Protein AF-A0A8T3XZP0-F1 (afdb_monomer)

Secondary structure (DSSP, 8-state):
-HHHHHHHHSS-------S--HHHHHHHHHHHHHHHHTT--HHHHHHHHHHHHHHHHHHHHHH-----STTHHHHHHHHHHHHHHHHHHHHH--EEEEEETTSTTTTEEEEEEHHHHHHHHHHHHHHHHHHHHHHHHHHTTT-PPTTHHHHHHHHHHHHHHHHHHHHHHHTT------EEEEE-HHHHHHHHHHS--EEEE--SS-----TT--EE-S-GGGGGGGGGGS-SSTTS-EEEE-SSSHHHHHHHHHHHHHT-SEEEEETTHHHHHHHTTPPP-

Structure (mmCIF, N/CA/C/O backbone):
data_AF-A0A8T3XZP0-F1
#
_entry.id   AF-A0A8T3XZP0-F1
#
loop_
_atom_site.group_PDB
_atom_site.id
_atom_site.type_symbol
_atom_site.label_atom_id
_atom_site.label_alt_id
_atom_site.label_comp_id
_atom_site.label_asym_id
_atom_site.label_entity_id
_atom_site.label_seq_id
_atom_site.pdbx_PDB_ins_code
_atom_site.Cartn_x
_atom_site.Cartn_y
_atom_site.Cartn_z
_atom_site.occupancy
_atom_site.B_iso_or_equiv
_atom_site.auth_seq_id
_atom_site.auth_comp_id
_atom_site.auth_asym_id
_atom_site.auth_atom_id
_atom_site.pdbx_PDB_model_num
ATOM 1 N N . MET A 1 1 ? -11.271 -36.571 23.922 1.00 50.78 1 MET A N 1
ATOM 2 C CA . MET A 1 1 ? -11.885 -35.403 23.243 1.00 50.78 1 MET A CA 1
ATOM 3 C C . MET A 1 1 ? -12.843 -34.581 24.120 1.00 50.78 1 MET A C 1
ATOM 5 O O . MET A 1 1 ? -12.740 -33.366 24.080 1.00 50.78 1 MET A O 1
ATOM 9 N N . LYS A 1 2 ? -13.694 -35.163 24.987 1.00 46.06 2 LYS A N 1
ATOM 10 C CA . LYS A 1 2 ? -14.585 -34.374 25.881 1.00 46.06 2 LYS A CA 1
ATOM 11 C C . LYS A 1 2 ? -13.880 -33.560 26.989 1.00 46.06 2 LYS A C 1
ATOM 13 O O . LYS A 1 2 ? -14.398 -32.527 27.393 1.00 46.06 2 LYS A O 1
ATOM 18 N N . LYS A 1 3 ? -12.690 -33.968 27.452 1.00 46.78 3 LYS A N 1
ATOM 19 C CA . LYS A 1 3 ? -11.950 -33.258 28.521 1.00 46.78 3 LYS A CA 1
ATOM 20 C C . LYS A 1 3 ? -11.197 -31.998 28.057 1.00 46.78 3 LYS A C 1
ATOM 22 O O . LYS A 1 3 ? -10.912 -31.144 28.884 1.00 46.78 3 LYS A O 1
ATOM 27 N N . LEU A 1 4 ? -10.929 -31.847 26.754 1.00 47.00 4 LEU A N 1
ATOM 28 C CA . LEU A 1 4 ? -10.243 -30.664 26.208 1.00 47.00 4 LEU A CA 1
ATOM 29 C C . LEU A 1 4 ? -11.201 -29.466 26.056 1.00 47.00 4 LEU A C 1
ATOM 31 O O . LEU A 1 4 ? -10.816 -28.324 26.274 1.00 47.00 4 LEU A O 1
ATOM 35 N N . ILE A 1 5 ? -12.478 -29.743 25.764 1.00 51.66 5 ILE A N 1
ATOM 36 C CA . ILE A 1 5 ? -13.536 -28.726 25.646 1.00 51.66 5 ILE A CA 1
ATOM 37 C C . ILE A 1 5 ? -13.906 -28.160 27.029 1.00 51.66 5 ILE A C 1
ATOM 39 O O . ILE A 1 5 ? -14.142 -26.963 27.157 1.00 51.66 5 ILE A O 1
ATOM 43 N N . ALA A 1 6 ? -13.861 -28.987 28.079 1.00 44.12 6 ALA A N 1
ATOM 44 C CA . ALA A 1 6 ? -14.142 -28.555 29.450 1.00 44.12 6 ALA A CA 1
ATOM 45 C C . ALA A 1 6 ? -13.072 -27.602 30.026 1.00 44.12 6 ALA A C 1
ATOM 47 O O . ALA A 1 6 ? -13.390 -26.749 30.854 1.00 44.12 6 ALA A O 1
ATOM 48 N N . PHE A 1 7 ? -11.816 -27.707 29.571 1.00 41.44 7 PHE A N 1
ATOM 49 C CA . PHE A 1 7 ? -10.736 -26.822 30.019 1.00 41.44 7 PHE A CA 1
ATOM 50 C C . PHE A 1 7 ? -10.843 -25.418 29.399 1.00 41.44 7 PHE A C 1
ATOM 52 O O . PHE A 1 7 ? -10.572 -24.427 30.070 1.00 41.44 7 PHE A O 1
ATOM 59 N N . LEU A 1 8 ? -11.338 -25.310 28.160 1.00 42.12 8 LEU A N 1
ATOM 60 C CA . LEU A 1 8 ? -11.580 -24.019 27.500 1.00 42.12 8 LEU A CA 1
ATOM 61 C C . LEU A 1 8 ? -12.759 -23.242 28.108 1.00 42.12 8 LEU A C 1
ATOM 63 O O . LEU A 1 8 ? -12.744 -22.014 28.115 1.00 42.12 8 LEU A O 1
ATOM 67 N N . THR A 1 9 ? -13.752 -23.931 28.673 1.00 43.97 9 THR A N 1
ATOM 68 C CA . THR A 1 9 ? -14.899 -23.290 29.339 1.00 43.97 9 THR A CA 1
ATOM 69 C C . THR A 1 9 ? -14.617 -22.834 30.774 1.00 43.97 9 THR A C 1
ATOM 71 O O . THR A 1 9 ? -15.380 -22.038 31.310 1.00 43.97 9 THR A O 1
ATOM 74 N N . ALA A 1 10 ? -13.532 -23.300 31.404 1.00 41.31 10 ALA A N 1
ATOM 75 C CA . ALA A 1 10 ? -13.216 -22.990 32.803 1.00 41.31 10 ALA A CA 1
ATOM 76 C C . ALA A 1 10 ? -12.428 -21.679 33.001 1.00 41.31 10 ALA A C 1
ATOM 78 O O . ALA A 1 10 ? -12.345 -21.183 34.121 1.00 41.31 10 ALA A O 1
ATOM 79 N N . VAL A 1 11 ? -11.856 -21.099 31.938 1.00 48.19 11 VAL A N 1
ATOM 80 C CA . VAL A 1 11 ? -10.952 -19.933 32.051 1.00 48.19 11 VAL A CA 1
ATOM 81 C C . VAL A 1 11 ? -11.689 -18.585 32.006 1.00 48.19 11 VAL A C 1
ATOM 83 O O . VAL A 1 11 ? -11.129 -17.566 32.400 1.00 48.19 11 VAL A O 1
ATOM 86 N N . PHE A 1 12 ? -12.963 -18.550 31.610 1.00 44.53 12 PHE A N 1
ATOM 87 C CA . PHE A 1 12 ? -13.732 -17.304 31.561 1.00 44.53 12 PHE A CA 1
ATOM 88 C C . PHE A 1 12 ? -15.057 -17.440 32.313 1.00 44.53 12 PHE A C 1
ATOM 90 O O . PHE A 1 12 ? -16.034 -17.916 31.735 1.00 44.53 12 PHE A O 1
ATOM 97 N N . PRO A 1 13 ? -15.146 -16.990 33.579 1.00 44.06 13 PRO A N 1
ATOM 98 C CA . PRO A 1 13 ? -16.441 -16.766 34.197 1.00 44.06 13 PRO A CA 1
ATOM 99 C C . PRO A 1 13 ? -17.112 -15.622 33.430 1.00 44.06 13 PRO A C 1
ATOM 101 O O . PRO A 1 13 ? -16.738 -14.455 33.555 1.00 44.06 13 PRO A O 1
ATOM 104 N N . VAL A 1 14 ? -18.068 -15.968 32.567 1.00 48.75 14 VAL A N 1
ATOM 105 C CA . VAL A 1 14 ? -18.785 -15.014 31.716 1.00 48.75 14 VAL A CA 1
ATOM 106 C C . VAL A 1 14 ? -19.861 -14.313 32.547 1.00 48.75 14 VAL A C 1
ATOM 108 O O . VAL A 1 14 ? -21.056 -14.553 32.409 1.00 48.75 14 VAL A O 1
ATOM 111 N N . GLY A 1 15 ? -19.419 -13.448 33.458 1.00 39.41 15 GLY A N 1
ATOM 112 C CA . GLY A 1 15 ? -20.265 -12.402 34.014 1.00 39.41 15 GLY A CA 1
ATOM 113 C C . GLY A 1 15 ? -20.534 -11.357 32.934 1.00 39.41 15 GLY A C 1
ATOM 114 O O . GLY A 1 15 ? -19.642 -11.014 32.159 1.00 39.41 15 GLY A O 1
ATOM 115 N N . PHE A 1 16 ? -21.765 -10.859 32.857 1.00 50.25 16 PHE A N 1
ATOM 116 C CA . PHE A 1 16 ? -22.144 -9.749 31.984 1.00 50.25 16 PHE A CA 1
ATOM 117 C C . PHE A 1 16 ? -21.172 -8.568 32.159 1.00 50.25 16 PHE A C 1
ATOM 119 O O . PHE A 1 16 ? -21.179 -7.903 33.193 1.00 50.25 16 PHE A O 1
ATOM 126 N N . VAL A 1 17 ? -20.343 -8.283 31.148 1.00 35.78 17 VAL A N 1
ATOM 127 C CA . VAL A 1 17 ? -19.435 -7.125 31.150 1.00 35.78 17 VAL A CA 1
ATOM 128 C C . VAL A 1 17 ? -19.737 -6.219 29.961 1.00 35.78 17 VAL A C 1
ATOM 130 O O . VAL A 1 17 ? -19.677 -6.613 28.798 1.00 35.78 17 VAL A O 1
ATOM 133 N N . SER A 1 18 ? -20.053 -4.968 30.287 1.00 42.09 18 SER A N 1
ATOM 134 C CA . SER A 1 18 ? -20.337 -3.855 29.384 1.00 42.09 18 SER A CA 1
ATOM 135 C C . SER A 1 18 ? -19.396 -3.731 28.177 1.00 42.09 18 SER A C 1
ATOM 137 O O . SER A 1 18 ? -18.260 -3.272 28.303 1.00 42.09 18 SER A O 1
ATOM 139 N N . ALA A 1 19 ? -19.947 -4.002 26.989 1.00 39.81 19 ALA A N 1
ATOM 140 C CA . ALA A 1 19 ? -19.705 -3.351 25.692 1.00 39.81 19 ALA A CA 1
ATOM 141 C C . ALA A 1 19 ? -18.313 -2.717 25.469 1.00 39.81 19 ALA A C 1
ATOM 143 O O . ALA A 1 19 ? -18.189 -1.499 25.342 1.00 39.81 19 ALA A O 1
ATOM 144 N N . HIS A 1 20 ? -17.260 -3.529 25.501 1.00 53.00 20 HIS A N 1
ATOM 145 C CA . HIS A 1 20 ? -16.109 -3.531 24.584 1.00 53.00 20 HIS A CA 1
ATOM 146 C C . HIS A 1 20 ? -15.160 -4.604 25.113 1.0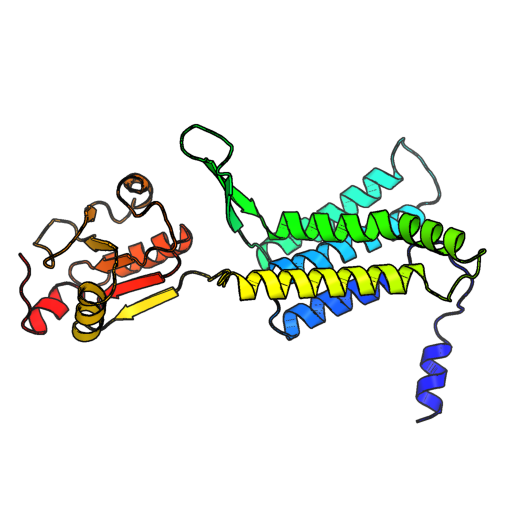0 53.00 20 HIS A C 1
ATOM 148 O O . HIS A 1 20 ? -14.512 -4.424 26.143 1.00 53.00 20 HIS A O 1
ATOM 154 N N . CYS A 1 21 ? -15.241 -5.778 24.492 1.00 67.19 21 CYS A N 1
ATOM 155 C CA . CYS A 1 21 ? -14.749 -7.026 25.052 1.00 67.19 21 CYS A CA 1
ATOM 156 C C . CYS A 1 21 ? -13.292 -7.280 24.645 1.00 67.19 21 CYS A C 1
ATOM 158 O O . CYS A 1 21 ? -12.963 -7.081 23.474 1.00 67.19 21 CYS A O 1
ATOM 160 N N . PRO A 1 22 ? -12.473 -7.873 25.536 1.00 75.06 22 PRO A N 1
ATOM 161 C CA . PRO A 1 22 ? -11.220 -8.537 25.161 1.00 75.06 22 PRO A CA 1
ATOM 162 C C . PRO A 1 22 ? -11.390 -9.462 23.945 1.00 75.06 22 PRO A C 1
ATOM 164 O O . PRO A 1 22 ? -10.493 -9.591 23.123 1.00 75.06 22 PRO A O 1
ATOM 167 N N . LEU A 1 23 ? -12.585 -10.039 23.784 1.00 80.56 23 LEU A N 1
ATOM 168 C CA . LEU A 1 23 ? -12.962 -10.880 22.653 1.00 80.56 23 LEU A CA 1
ATOM 169 C C . LEU A 1 23 ? -12.913 -10.159 21.293 1.00 80.56 23 LEU A C 1
ATOM 171 O O . LEU A 1 23 ? -12.505 -10.769 20.314 1.00 80.56 23 LEU A O 1
ATOM 175 N N . CYS A 1 24 ? -13.285 -8.874 21.213 1.00 81.50 24 CYS A N 1
ATOM 176 C CA . CYS A 1 24 ? -13.182 -8.102 19.967 1.00 81.50 24 CYS A CA 1
ATOM 177 C C . CYS A 1 24 ? -11.720 -7.813 19.620 1.00 81.50 24 CYS A C 1
ATOM 179 O O . CYS A 1 24 ? -11.343 -7.889 18.458 1.00 81.50 24 CYS A O 1
ATOM 181 N N . THR A 1 25 ? -10.896 -7.536 20.632 1.00 84.94 25 THR A N 1
ATOM 182 C CA . THR A 1 25 ? -9.449 -7.367 20.472 1.00 84.94 25 THR A CA 1
ATOM 183 C C . THR A 1 25 ? -8.801 -8.659 19.976 1.00 84.94 25 THR A C 1
ATOM 185 O O . THR A 1 25 ? -8.075 -8.640 18.988 1.00 84.94 25 THR A O 1
ATOM 188 N N . ILE A 1 26 ? -9.110 -9.795 20.608 1.00 88.06 26 ILE A N 1
ATOM 189 C CA . ILE A 1 26 ? -8.615 -11.111 20.186 1.00 88.06 26 ILE A CA 1
ATOM 190 C C . ILE A 1 26 ? -9.103 -11.432 18.768 1.00 88.06 26 ILE A C 1
ATOM 192 O O . ILE A 1 26 ? -8.308 -11.832 17.926 1.00 88.06 26 ILE A O 1
ATOM 196 N N . GLY A 1 27 ? -10.389 -11.206 18.483 1.00 86.56 27 GLY A N 1
ATOM 197 C CA . GLY A 1 27 ? -10.987 -11.470 17.176 1.00 86.56 27 GLY A CA 1
ATOM 198 C C . GLY A 1 27 ? -10.391 -10.615 16.056 1.00 86.56 27 GLY A C 1
ATOM 199 O O . GLY A 1 27 ? -10.022 -11.154 15.020 1.00 86.56 27 GLY A O 1
ATOM 200 N N . ALA A 1 28 ? -10.242 -9.304 16.266 1.00 86.94 28 ALA A N 1
ATOM 201 C CA . ALA A 1 28 ? -9.640 -8.403 15.283 1.00 86.94 28 ALA A CA 1
ATOM 202 C C . ALA A 1 28 ? -8.151 -8.711 15.058 1.00 86.94 28 ALA A C 1
ATOM 204 O O . ALA A 1 28 ? -7.699 -8.714 13.917 1.00 86.94 28 ALA A O 1
ATOM 205 N N . GLY A 1 29 ? -7.406 -9.032 16.123 1.00 87.50 29 GLY A N 1
ATOM 206 C CA . GLY A 1 29 ? -6.007 -9.452 16.014 1.00 87.50 29 GLY A CA 1
ATOM 207 C C . GLY A 1 29 ? -5.848 -10.771 15.251 1.00 87.50 29 GLY A C 1
ATOM 208 O O . GLY A 1 29 ? -5.020 -10.864 14.347 1.00 87.50 29 GLY A O 1
ATOM 209 N N . ALA A 1 30 ? -6.686 -11.769 15.551 1.00 89.69 30 ALA A N 1
ATOM 210 C CA . ALA A 1 30 ? -6.706 -13.041 14.829 1.00 89.69 30 ALA A CA 1
ATOM 211 C C . ALA A 1 30 ? -7.088 -12.856 13.353 1.00 89.69 30 ALA A C 1
ATOM 213 O O . ALA A 1 30 ? -6.455 -13.444 12.481 1.00 89.69 30 ALA A O 1
ATOM 214 N N . ALA A 1 31 ? -8.075 -12.002 13.064 1.00 87.00 31 ALA A N 1
ATOM 215 C CA . ALA A 1 31 ? -8.477 -11.677 11.699 1.00 87.00 31 ALA A CA 1
ATOM 216 C C . ALA A 1 31 ? -7.361 -10.964 10.920 1.00 87.00 31 ALA A C 1
ATOM 218 O O . ALA A 1 31 ? -7.114 -11.317 9.771 1.00 87.00 31 ALA A O 1
ATOM 219 N N . ALA A 1 32 ? -6.642 -10.023 11.544 1.00 86.06 32 ALA A N 1
ATOM 220 C CA . ALA A 1 32 ? -5.484 -9.377 10.928 1.00 86.06 32 ALA A CA 1
ATOM 221 C C . ALA A 1 32 ? -4.383 -10.396 10.586 1.00 86.06 32 ALA A C 1
ATOM 223 O O . ALA A 1 32 ? -3.876 -10.401 9.467 1.00 86.06 32 ALA A O 1
ATOM 224 N N . GLY A 1 33 ? -4.053 -11.296 11.520 1.00 84.75 33 GLY A N 1
ATOM 225 C CA . GLY A 1 33 ? -3.073 -12.361 11.285 1.00 84.75 33 GLY A CA 1
ATOM 226 C C . GLY A 1 33 ? -3.500 -13.328 10.177 1.00 84.75 33 GLY A C 1
ATOM 227 O O . GLY A 1 33 ? -2.701 -13.652 9.300 1.00 84.75 33 GLY A O 1
ATOM 228 N N . ALA A 1 34 ? -4.772 -13.735 10.167 1.00 81.88 34 ALA A N 1
ATOM 229 C CA . ALA A 1 34 ? -5.332 -14.583 9.117 1.00 81.88 34 ALA A CA 1
ATOM 230 C C . ALA A 1 34 ? -5.313 -13.891 7.746 1.00 81.88 34 ALA A C 1
ATOM 232 O O . ALA A 1 34 ? -4.970 -14.525 6.756 1.00 81.88 34 ALA A O 1
ATOM 233 N N . ALA A 1 35 ? -5.625 -12.593 7.685 1.00 81.38 35 ALA A N 1
ATOM 234 C CA . ALA A 1 35 ? -5.576 -11.814 6.451 1.00 81.38 35 ALA A CA 1
ATOM 235 C C . ALA A 1 35 ? -4.155 -11.765 5.865 1.00 81.38 35 ALA A C 1
ATOM 237 O O . ALA A 1 35 ? -3.983 -11.962 4.666 1.00 81.38 35 ALA A O 1
ATOM 238 N N . VAL A 1 36 ? -3.132 -11.582 6.707 1.00 80.69 36 VAL A N 1
ATOM 239 C CA . VAL A 1 36 ? -1.728 -11.639 6.265 1.00 80.69 36 VAL A CA 1
ATOM 240 C C . VAL A 1 36 ? -1.371 -13.035 5.753 1.00 80.69 36 VAL A C 1
ATOM 242 O O . VAL A 1 36 ? -0.784 -13.159 4.682 1.00 80.69 36 VAL A O 1
ATOM 245 N N . TRP A 1 37 ? -1.755 -14.088 6.481 1.00 78.75 37 TRP A N 1
ATOM 246 C CA . TRP A 1 37 ? -1.466 -15.473 6.091 1.00 78.75 37 TRP A CA 1
ATOM 247 C C . TRP A 1 37 ? -2.149 -15.884 4.778 1.00 78.75 37 TRP A C 1
ATOM 249 O O . TRP A 1 37 ? -1.576 -16.628 3.989 1.00 78.75 37 TRP A O 1
ATOM 259 N N . LEU A 1 38 ? -3.347 -15.359 4.518 1.00 82.12 38 LEU A N 1
ATOM 260 C CA . LEU A 1 38 ? -4.110 -15.587 3.289 1.00 82.12 38 LEU A CA 1
ATOM 261 C C . LEU A 1 38 ? -3.679 -14.689 2.114 1.00 82.12 38 LEU A C 1
ATOM 263 O O . LEU A 1 38 ? -4.302 -14.749 1.057 1.00 82.12 38 LEU A O 1
ATOM 267 N N . GLY A 1 39 ? -2.654 -13.845 2.279 1.00 79.00 39 GLY A N 1
ATOM 268 C CA . GLY A 1 39 ? -2.177 -12.950 1.218 1.00 79.00 39 GLY A CA 1
ATOM 269 C C . GLY A 1 39 ? -3.154 -11.822 0.865 1.00 79.00 39 GLY A C 1
ATOM 270 O O . GLY A 1 39 ? -3.143 -11.315 -0.254 1.00 79.00 39 GLY A O 1
ATOM 271 N N . VAL A 1 40 ? -4.020 -11.427 1.799 1.00 84.75 40 VAL A N 1
ATOM 272 C CA . VAL A 1 40 ? -4.993 -10.346 1.598 1.00 84.75 40 VAL A CA 1
ATOM 273 C C . VAL A 1 40 ? -4.261 -8.999 1.497 1.00 84.75 40 VAL A C 1
ATOM 275 O O . VAL A 1 40 ? -3.241 -8.775 2.153 1.00 84.75 40 VAL A O 1
ATOM 278 N N . GLY A 1 41 ? -4.778 -8.075 0.680 1.00 82.62 41 GLY A N 1
ATOM 279 C CA . GLY A 1 41 ? -4.128 -6.795 0.404 1.00 82.62 41 GLY A CA 1
ATOM 280 C C . GLY A 1 41 ? -3.838 -5.963 1.663 1.00 82.62 41 GLY A C 1
ATOM 281 O O . GLY A 1 41 ? -4.624 -5.929 2.614 1.00 82.62 41 GLY A O 1
ATOM 282 N N . LYS A 1 42 ? -2.724 -5.214 1.647 1.00 87.75 42 LYS A N 1
ATOM 283 C CA . LYS A 1 42 ? -2.255 -4.383 2.781 1.00 87.75 42 LYS A CA 1
ATOM 284 C C . LYS A 1 42 ? -3.314 -3.397 3.295 1.00 87.75 42 LYS A C 1
ATOM 286 O O . LYS A 1 42 ? -3.380 -3.139 4.494 1.00 87.75 42 LYS A O 1
ATOM 291 N N . VAL A 1 43 ? -4.169 -2.883 2.407 1.00 89.81 43 VAL A N 1
ATOM 292 C CA . VAL A 1 43 ? -5.284 -1.981 2.752 1.00 89.81 43 VAL A CA 1
ATOM 293 C C . VAL A 1 43 ? -6.311 -2.681 3.643 1.00 89.81 43 VAL A C 1
ATOM 295 O O . VAL A 1 43 ? -6.778 -2.099 4.621 1.00 89.81 43 VAL A O 1
ATOM 298 N N . VAL A 1 44 ? -6.636 -3.941 3.357 1.00 91.31 44 VAL A N 1
ATOM 299 C CA . VAL A 1 44 ? -7.582 -4.729 4.156 1.00 91.31 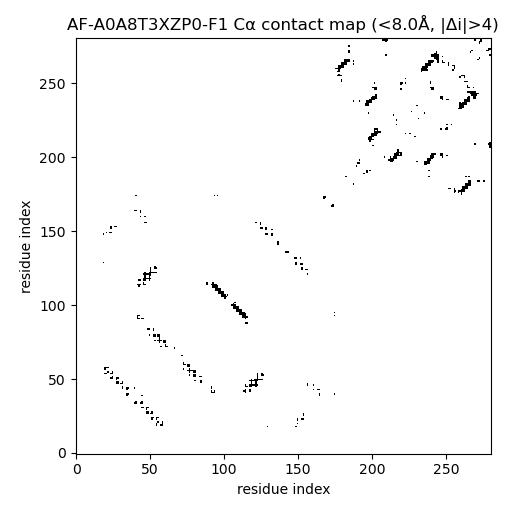44 VAL A CA 1
ATOM 300 C C . VAL A 1 44 ? -6.949 -5.140 5.483 1.00 91.31 44 VAL A C 1
ATOM 302 O O . VAL A 1 44 ? -7.593 -5.056 6.522 1.00 91.31 44 VAL A O 1
ATOM 305 N N . VAL A 1 45 ? -5.664 -5.503 5.491 1.00 91.06 45 VAL A N 1
ATOM 306 C CA . VAL A 1 45 ? -4.927 -5.759 6.741 1.00 91.06 45 VAL A CA 1
ATOM 307 C C . VAL A 1 45 ? -4.966 -4.523 7.651 1.00 91.06 45 VAL A C 1
ATOM 309 O O . VAL A 1 45 ? -5.247 -4.637 8.846 1.00 91.06 45 VAL A O 1
ATOM 312 N N . ALA A 1 46 ? -4.779 -3.328 7.084 1.00 92.75 46 ALA A N 1
ATOM 313 C CA . ALA A 1 46 ? -4.847 -2.071 7.822 1.00 92.75 46 ALA A CA 1
ATOM 314 C C . ALA A 1 46 ? -6.240 -1.802 8.436 1.00 92.75 46 ALA A C 1
ATOM 316 O O . ALA A 1 46 ? -6.316 -1.305 9.560 1.00 92.75 46 ALA A O 1
ATOM 317 N N . LEU A 1 47 ? -7.334 -2.217 7.776 1.00 95.44 47 LEU A N 1
ATOM 318 C CA . LEU A 1 47 ? -8.699 -2.165 8.333 1.00 95.44 47 LEU A CA 1
ATOM 319 C C . LEU A 1 47 ? -8.770 -2.894 9.684 1.00 95.44 47 LEU A C 1
ATOM 321 O O . LEU A 1 47 ? -9.255 -2.347 10.679 1.00 95.44 47 LEU A O 1
ATOM 325 N N . PHE A 1 48 ? -8.253 -4.126 9.734 1.00 94.75 48 PHE A N 1
ATOM 326 C CA . PHE A 1 48 ? -8.273 -4.950 10.943 1.00 94.75 48 PHE A CA 1
ATOM 327 C C . PHE A 1 48 ? -7.330 -4.421 12.028 1.00 94.75 48 PHE A C 1
ATOM 329 O O . PHE A 1 48 ? -7.689 -4.456 13.206 1.00 94.75 48 PHE A O 1
ATOM 336 N N . ILE A 1 49 ? -6.170 -3.871 11.656 1.00 94.62 49 ILE A N 1
ATOM 337 C CA . ILE A 1 49 ? -5.239 -3.238 12.605 1.00 94.62 49 ILE A CA 1
ATOM 338 C C . ILE A 1 49 ? -5.878 -2.004 13.252 1.00 94.62 49 ILE A C 1
ATOM 340 O O . ILE A 1 49 ? -5.807 -1.840 14.470 1.00 94.62 49 ILE A O 1
ATOM 344 N N . GLY A 1 50 ? -6.559 -1.162 12.473 1.00 95.19 50 GLY A N 1
ATOM 345 C CA . GLY A 1 50 ? -7.288 -0.013 13.006 1.00 95.19 50 GLY A CA 1
ATOM 346 C C . GLY A 1 50 ? -8.430 -0.414 13.943 1.00 95.19 50 GLY A C 1
ATOM 347 O O . GLY A 1 50 ? -8.579 0.146 15.033 1.00 95.19 50 GLY A O 1
ATOM 348 N N . ALA A 1 51 ? -9.194 -1.443 13.569 1.00 94.94 51 ALA A N 1
ATOM 349 C CA . ALA A 1 51 ? -10.230 -2.015 14.425 1.00 94.94 51 ALA A CA 1
ATOM 350 C C . ALA A 1 51 ? -9.659 -2.566 15.748 1.00 94.94 51 ALA A C 1
ATOM 352 O O . ALA A 1 51 ? -10.200 -2.307 16.827 1.00 94.94 51 ALA A O 1
ATOM 353 N N . PHE A 1 52 ? -8.538 -3.287 15.679 1.00 94.69 52 PHE A N 1
ATOM 354 C CA . PHE A 1 52 ? -7.817 -3.809 16.837 1.00 94.69 52 PHE A CA 1
ATOM 355 C C . PHE A 1 52 ? -7.342 -2.686 17.767 1.00 94.69 52 PHE A C 1
ATOM 357 O O . PHE A 1 52 ? -7.642 -2.709 18.963 1.00 94.69 52 PHE A O 1
ATOM 364 N N . ALA A 1 53 ? -6.675 -1.671 17.214 1.00 95.06 53 ALA A N 1
ATOM 365 C CA . ALA A 1 53 ? -6.161 -0.527 17.957 1.00 95.06 53 ALA A CA 1
ATOM 366 C C . ALA A 1 53 ? -7.285 0.234 18.682 1.00 95.06 53 ALA A C 1
ATOM 368 O O . ALA A 1 53 ? -7.157 0.570 19.862 1.00 95.06 53 ALA A O 1
ATOM 369 N N . MET A 1 54 ? -8.426 0.436 18.014 1.00 95.19 54 MET A N 1
ATOM 370 C CA . MET A 1 54 ? -9.591 1.087 18.617 1.00 95.19 54 MET A CA 1
ATOM 371 C C . MET A 1 54 ? -10.220 0.241 19.731 1.00 95.19 54 MET A C 1
ATOM 373 O O . MET A 1 54 ? -10.537 0.759 20.805 1.00 95.19 54 MET A O 1
ATOM 377 N N . SER A 1 55 ? -10.344 -1.073 19.515 1.00 92.62 55 SER A N 1
ATOM 378 C CA . SER A 1 55 ? -10.866 -2.011 20.516 1.00 92.62 55 SER A CA 1
ATOM 379 C C . SER A 1 55 ? -10.007 -2.014 21.786 1.00 92.62 55 SER A C 1
ATOM 381 O O . SER A 1 55 ? -10.545 -1.910 22.894 1.00 92.62 55 SER A O 1
ATOM 383 N N . ILE A 1 56 ? -8.674 -2.060 21.643 1.00 91.94 56 ILE A N 1
ATOM 384 C CA . ILE A 1 56 ? -7.742 -1.967 22.777 1.00 91.94 56 ILE A CA 1
ATOM 385 C C . ILE A 1 56 ? -7.853 -0.614 23.461 1.00 91.94 56 ILE A C 1
ATOM 387 O O . ILE A 1 56 ? -7.997 -0.583 24.681 1.00 91.94 56 ILE A O 1
ATOM 391 N N . GLY A 1 57 ? -7.827 0.492 22.714 1.00 92.94 57 GLY A N 1
ATOM 392 C CA . GLY A 1 57 ? -7.910 1.833 23.292 1.00 92.94 57 GLY A CA 1
ATOM 393 C C . GLY A 1 57 ? -9.162 2.010 24.149 1.00 92.94 57 GLY A C 1
ATOM 394 O O . GLY A 1 57 ? -9.089 2.456 25.297 1.00 92.94 57 GLY A O 1
ATOM 395 N N . MET A 1 58 ? -10.317 1.584 23.636 1.00 90.38 58 MET A N 1
ATOM 396 C CA . MET A 1 58 ? -11.585 1.649 24.364 1.00 90.38 58 MET A CA 1
ATOM 397 C C . MET A 1 58 ? -11.606 0.735 25.594 1.00 90.38 58 MET A C 1
ATOM 399 O O . MET A 1 58 ? -12.136 1.138 26.632 1.00 90.38 58 MET A O 1
ATOM 403 N N . TRP A 1 59 ? -11.016 -0.461 25.520 1.00 88.31 59 TRP A N 1
ATOM 404 C CA . TRP A 1 59 ? -10.886 -1.354 26.674 1.00 88.31 59 TRP A CA 1
ATOM 405 C C . TRP A 1 59 ? -9.966 -0.760 27.752 1.00 88.31 59 TRP A C 1
ATOM 407 O O . TRP A 1 59 ? -10.368 -0.645 28.913 1.00 88.31 59 TRP A O 1
ATOM 417 N N . PHE A 1 60 ? -8.781 -0.287 27.363 1.00 89.44 60 PHE A N 1
ATOM 418 C CA . PHE A 1 60 ? -7.783 0.288 28.266 1.00 89.44 60 PHE A CA 1
ATOM 419 C C . PHE A 1 60 ? -8.285 1.570 28.947 1.00 89.44 60 PHE A C 1
ATOM 421 O O . PHE A 1 60 ? -8.079 1.765 30.145 1.00 89.44 60 PHE A O 1
ATOM 428 N N . SER A 1 61 ? -9.055 2.402 28.233 1.00 90.31 61 SER A N 1
ATOM 429 C CA . SER A 1 61 ? -9.670 3.618 28.792 1.00 90.31 61 SER A CA 1
ATOM 430 C C . SER A 1 61 ? -10.622 3.352 29.965 1.00 90.31 61 SER A C 1
ATOM 432 O O . SER A 1 61 ? -10.823 4.225 30.809 1.00 90.31 61 SER A O 1
ATOM 434 N N . LYS A 1 62 ? -11.208 2.148 30.041 1.00 85.62 62 LYS A N 1
ATOM 435 C CA . LYS A 1 62 ? -12.099 1.741 31.137 1.00 85.62 62 LYS A CA 1
ATOM 436 C C . LYS A 1 62 ? -11.341 1.150 32.323 1.00 85.62 62 LYS A C 1
ATOM 438 O O . LYS A 1 62 ? -11.902 1.099 33.417 1.00 85.62 62 LYS A O 1
ATOM 443 N N . LEU A 1 63 ? -10.098 0.706 32.125 1.00 86.62 63 LEU A N 1
ATOM 444 C CA . LEU A 1 63 ? -9.271 0.146 33.194 1.00 86.62 63 LEU A CA 1
ATOM 445 C C . LEU A 1 63 ? -8.896 1.227 34.222 1.00 86.62 63 LEU A C 1
ATOM 447 O O . LEU A 1 63 ? -8.835 0.963 35.422 1.00 86.62 63 LEU A O 1
ATOM 451 N N . ILE A 1 64 ? -8.736 2.472 33.762 1.00 86.69 64 ILE A N 1
ATOM 452 C CA . ILE A 1 64 ? -8.456 3.631 34.610 1.00 86.69 64 ILE A CA 1
ATOM 453 C C . ILE A 1 64 ? -9.779 4.214 35.128 1.00 86.69 64 ILE A C 1
ATOM 455 O O . ILE A 1 64 ? -10.474 4.962 34.442 1.00 86.69 64 ILE A O 1
ATOM 459 N N . LYS A 1 65 ? -10.140 3.856 36.367 1.00 83.06 65 LYS A N 1
ATOM 460 C CA . LYS A 1 65 ? -11.422 4.242 36.989 1.00 83.06 65 LYS A CA 1
ATOM 461 C C . LYS A 1 65 ? -11.493 5.716 37.410 1.00 83.06 65 LYS A C 1
ATOM 463 O O . LYS A 1 65 ? -12.584 6.279 37.431 1.00 83.06 65 LYS A O 1
ATOM 468 N N . LYS A 1 66 ? -10.359 6.330 37.768 1.00 88.06 66 LYS A N 1
ATOM 469 C CA . LYS A 1 66 ? -10.290 7.726 38.233 1.00 88.06 66 LYS A CA 1
ATOM 470 C C . LYS A 1 66 ? -10.060 8.684 37.063 1.00 88.06 66 LYS A C 1
ATOM 472 O O . LYS A 1 66 ? -9.171 8.457 36.242 1.00 88.06 66 LYS A O 1
ATOM 477 N N . GLN A 1 67 ? -10.848 9.756 37.022 1.00 86.69 67 GLN A N 1
ATOM 478 C CA . GLN A 1 67 ? -10.697 10.838 36.055 1.00 86.69 67 GLN A CA 1
ATOM 479 C C . GLN A 1 67 ? -9.988 12.023 36.721 1.00 86.69 67 GLN A C 1
ATOM 481 O O . GLN A 1 67 ? -10.545 12.666 37.602 1.00 86.69 67 GLN A O 1
ATOM 486 N N . TYR A 1 68 ? -8.751 12.270 36.309 1.00 88.50 68 TYR A N 1
ATOM 487 C CA . TYR A 1 68 ? -7.878 13.341 36.780 1.00 88.50 68 TYR A CA 1
ATOM 488 C C . TYR A 1 68 ? -7.946 14.582 35.882 1.00 88.50 68 TYR A C 1
ATOM 490 O O . TYR A 1 68 ? -7.753 15.691 36.363 1.00 88.50 68 TYR A O 1
ATOM 498 N N . VAL A 1 69 ? -8.233 14.403 34.586 1.00 91.94 69 VAL A N 1
ATOM 499 C CA . VAL A 1 69 ? -8.280 15.486 33.587 1.00 91.94 69 VAL A CA 1
ATOM 500 C C . VAL A 1 69 ? -9.559 15.420 32.737 1.00 91.94 69 VAL A C 1
ATOM 502 O O . VAL A 1 69 ? -10.144 14.337 32.571 1.00 91.94 69 VAL A O 1
ATOM 505 N N . PRO A 1 70 ? -10.036 16.549 32.177 1.00 88.69 70 PRO A N 1
ATOM 506 C CA . PRO A 1 70 ? -11.104 16.523 31.180 1.00 88.69 70 PRO A CA 1
ATOM 507 C C . PRO A 1 70 ? -10.673 15.696 29.957 1.00 88.69 70 PRO A C 1
ATOM 509 O O . PRO A 1 70 ? -9.500 15.657 29.601 1.00 88.69 70 PRO A O 1
ATOM 512 N N . PHE A 1 71 ? -11.618 14.987 29.333 1.00 89.88 71 PHE A N 1
ATOM 513 C CA . PHE A 1 71 ? -11.387 14.133 28.151 1.00 89.88 71 PHE A CA 1
ATOM 514 C C . PHE A 1 71 ? -10.361 12.993 28.310 1.00 89.88 71 PHE A C 1
ATOM 516 O O . PHE A 1 71 ? -9.981 12.377 27.315 1.00 89.88 71 PHE A O 1
ATOM 523 N N . GLN A 1 72 ? -9.970 12.631 29.538 1.00 91.00 72 GLN A N 1
ATOM 524 C CA . GLN A 1 72 ? -8.958 11.597 29.803 1.00 91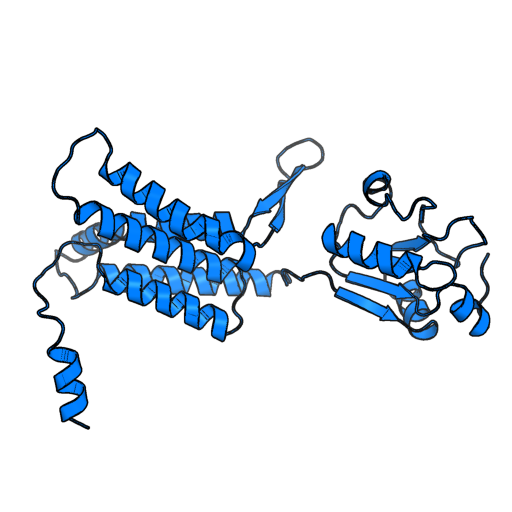.00 72 GLN A CA 1
ATOM 525 C C . GLN A 1 72 ? -9.203 10.283 29.050 1.00 91.00 72 GLN A C 1
ATOM 527 O O . GLN A 1 72 ? -8.281 9.719 28.473 1.00 91.00 72 GLN A O 1
ATOM 532 N N . LYS A 1 73 ? -10.447 9.788 29.031 1.00 88.50 73 LYS A N 1
ATOM 533 C CA . LYS A 1 73 ? -10.785 8.527 28.349 1.00 88.50 73 LYS A CA 1
ATOM 534 C C . LYS A 1 73 ? -10.537 8.617 26.845 1.00 88.50 73 LYS A C 1
ATOM 536 O O . LYS A 1 73 ? -9.932 7.711 26.286 1.00 88.50 73 LYS A O 1
ATOM 541 N N . THR A 1 74 ? -10.948 9.714 26.214 1.00 90.31 74 THR A N 1
ATOM 542 C CA . THR A 1 74 ? -10.720 9.963 24.784 1.00 90.31 74 THR A CA 1
ATOM 543 C C . THR A 1 74 ? -9.232 10.094 24.481 1.00 90.31 74 THR A C 1
ATOM 545 O O . THR A 1 74 ? -8.758 9.494 23.522 1.00 90.31 74 THR A O 1
ATOM 548 N N . ALA A 1 75 ? -8.485 10.804 25.332 1.00 93.50 75 ALA A N 1
ATOM 549 C CA . ALA A 1 75 ? -7.037 10.927 25.199 1.00 93.50 75 ALA A CA 1
ATOM 550 C C . ALA A 1 75 ? -6.344 9.559 25.292 1.00 93.50 75 ALA A C 1
ATOM 552 O O . ALA A 1 75 ? -5.512 9.247 24.450 1.00 93.50 75 ALA A O 1
ATOM 553 N N . ILE A 1 76 ? -6.739 8.703 26.244 1.00 92.50 76 ILE A N 1
ATOM 554 C CA . ILE A 1 76 ? -6.210 7.335 26.358 1.00 92.50 76 ILE A CA 1
ATOM 555 C C . ILE A 1 76 ? -6.493 6.534 25.084 1.00 92.50 76 ILE A C 1
ATOM 557 O O . ILE A 1 76 ? -5.583 5.901 24.560 1.00 92.50 76 ILE A O 1
ATOM 561 N N . VAL A 1 77 ? -7.726 6.572 24.565 1.00 93.19 77 VAL A N 1
ATOM 562 C CA . VAL A 1 77 ? -8.084 5.862 23.325 1.00 93.19 77 VAL A CA 1
ATOM 563 C C . VAL A 1 77 ? -7.227 6.349 22.158 1.00 93.19 77 VAL A C 1
ATOM 565 O O . VAL A 1 77 ? -6.654 5.525 21.453 1.00 93.19 77 VAL A O 1
ATOM 568 N N . ALA A 1 78 ? -7.107 7.666 21.974 1.00 94.19 78 ALA A N 1
ATOM 569 C CA . ALA A 1 78 ? -6.328 8.258 20.890 1.00 94.19 78 ALA A CA 1
ATOM 570 C C . ALA A 1 78 ? -4.836 7.921 21.002 1.00 94.19 78 ALA A C 1
ATOM 572 O O . ALA A 1 78 ? -4.225 7.531 20.012 1.00 94.19 78 ALA A O 1
ATOM 573 N N . ILE A 1 79 ? -4.261 8.012 22.206 1.00 95.00 79 ILE A N 1
ATOM 574 C CA . ILE A 1 79 ? -2.860 7.660 22.456 1.00 95.00 79 ILE A CA 1
ATOM 575 C C . ILE A 1 79 ? -2.635 6.186 22.139 1.00 95.00 79 ILE A C 1
ATOM 577 O O . ILE A 1 79 ? -1.749 5.885 21.354 1.00 95.00 79 ILE A O 1
ATOM 581 N N . VAL A 1 80 ? -3.453 5.281 22.683 1.00 94.81 80 VAL A N 1
ATOM 582 C CA . VAL A 1 80 ? -3.328 3.837 22.426 1.00 94.81 80 VAL A CA 1
ATOM 583 C C . VAL A 1 80 ? -3.497 3.521 20.942 1.00 94.81 80 VAL A C 1
ATOM 585 O O . VAL A 1 80 ? -2.762 2.699 20.399 1.00 94.81 80 VAL A O 1
ATOM 588 N N . PHE A 1 81 ? -4.437 4.180 20.265 1.00 95.00 81 PHE A N 1
ATOM 589 C CA . PHE A 1 81 ? -4.635 4.010 18.832 1.00 95.00 81 PHE A CA 1
ATOM 590 C C . PHE A 1 81 ? -3.388 4.422 18.044 1.00 95.00 81 PHE A C 1
ATOM 592 O O . PHE A 1 81 ? -2.879 3.641 17.244 1.00 95.00 81 PHE A O 1
ATOM 599 N N . LEU A 1 82 ? -2.853 5.616 18.313 1.00 94.81 82 LEU A N 1
ATOM 600 C CA . LEU A 1 82 ? -1.664 6.136 17.642 1.00 94.81 82 LEU A CA 1
ATOM 601 C C . LEU A 1 82 ? -0.416 5.309 17.960 1.00 94.81 82 LEU A C 1
ATOM 603 O O . LEU A 1 82 ? 0.341 4.994 17.048 1.00 94.81 82 LEU A O 1
ATOM 607 N N . THR A 1 83 ? -0.208 4.907 19.214 1.00 94.62 83 THR A N 1
ATOM 608 C CA . THR A 1 83 ? 0.950 4.089 19.604 1.00 94.62 83 THR A CA 1
ATOM 609 C C . THR A 1 83 ? 0.865 2.661 19.083 1.00 94.62 83 THR A C 1
ATOM 611 O O . THR A 1 83 ? 1.900 2.038 18.889 1.00 94.62 83 THR A O 1
ATOM 614 N N . THR A 1 84 ? -0.335 2.144 18.811 1.00 92.69 84 THR A N 1
ATOM 615 C CA . THR A 1 84 ? -0.502 0.850 18.135 1.00 92.69 84 THR A CA 1
ATOM 616 C C . THR A 1 84 ? -0.276 0.990 16.630 1.00 92.69 84 THR A C 1
ATOM 618 O O . THR A 1 84 ? 0.375 0.149 16.018 1.00 92.69 84 THR A O 1
ATOM 621 N N . LEU A 1 85 ? -0.801 2.055 16.019 1.00 92.75 85 LEU A N 1
ATOM 622 C CA . LEU A 1 85 ? -0.812 2.208 14.568 1.00 92.75 85 LEU A CA 1
ATOM 623 C C . LEU A 1 85 ? 0.528 2.701 14.009 1.00 92.75 85 LEU A C 1
ATOM 625 O O . LEU A 1 85 ? 1.031 2.123 13.048 1.00 92.75 85 LEU A O 1
ATOM 629 N N . LEU A 1 86 ? 1.110 3.752 14.597 1.00 90.75 86 LEU A N 1
ATOM 630 C CA . LEU A 1 86 ? 2.303 4.427 14.069 1.00 90.75 86 LEU A CA 1
ATOM 631 C C . LEU A 1 86 ? 3.514 3.492 13.914 1.00 90.75 86 LEU A C 1
ATOM 633 O O . LEU A 1 86 ? 4.127 3.532 12.848 1.00 90.75 86 LEU A O 1
ATOM 637 N N . PRO A 1 87 ? 3.851 2.617 14.885 1.00 92.25 87 PRO A N 1
ATOM 638 C CA . PRO A 1 87 ? 4.987 1.707 14.735 1.00 92.25 87 PRO A CA 1
ATOM 639 C C . PRO A 1 87 ? 4.771 0.642 13.659 1.00 92.25 87 PRO A C 1
ATOM 641 O O . PRO A 1 87 ? 5.736 0.127 13.101 1.00 92.25 87 PRO A O 1
ATOM 644 N N . LEU A 1 88 ? 3.513 0.303 13.363 1.00 87.94 88 LEU A N 1
ATOM 645 C CA . LEU A 1 88 ? 3.182 -0.720 12.379 1.00 87.94 88 LEU A CA 1
ATOM 646 C C . LEU A 1 88 ? 3.014 -0.150 10.958 1.00 87.94 88 LEU A C 1
ATOM 648 O O . LEU A 1 88 ? 3.115 -0.908 9.994 1.00 87.94 88 LEU A O 1
ATOM 652 N N . LEU A 1 89 ? 2.826 1.171 10.804 1.00 85.50 89 LEU A N 1
ATOM 653 C CA . LEU A 1 89 ? 2.669 1.834 9.500 1.00 85.50 89 LEU A CA 1
ATOM 654 C C . LEU A 1 89 ? 3.723 1.437 8.449 1.00 85.50 89 LEU A C 1
ATOM 656 O O . LEU A 1 89 ? 3.320 1.239 7.300 1.00 85.50 89 LEU A O 1
ATOM 660 N N . PRO A 1 90 ? 5.030 1.301 8.766 1.00 83.88 90 PRO A N 1
ATOM 661 C CA . PRO A 1 90 ? 6.033 0.918 7.771 1.00 83.88 90 PRO A CA 1
ATOM 662 C C . PRO A 1 90 ? 5.763 -0.445 7.122 1.00 83.88 90 PRO A C 1
ATOM 664 O O . PRO A 1 90 ? 6.060 -0.630 5.946 1.00 83.88 90 PRO A O 1
ATOM 667 N N . PHE A 1 91 ? 5.152 -1.381 7.852 1.00 78.44 91 PHE A N 1
ATOM 668 C CA . PHE A 1 91 ? 4.939 -2.754 7.387 1.00 78.44 91 PHE A CA 1
ATOM 669 C C . PHE A 1 91 ? 3.769 -2.890 6.410 1.00 78.44 91 PHE A C 1
ATOM 671 O O . PHE A 1 91 ? 3.774 -3.769 5.550 1.00 78.44 91 PHE A O 1
ATOM 678 N N . PHE A 1 92 ? 2.767 -2.017 6.511 1.00 77.75 92 PHE A N 1
ATOM 679 C CA . PHE A 1 92 ? 1.553 -2.101 5.699 1.00 77.75 92 PHE A CA 1
ATOM 680 C C . PHE A 1 92 ? 1.269 -0.829 4.897 1.00 77.75 92 PHE A C 1
ATOM 682 O O . PHE A 1 92 ? 0.154 -0.652 4.412 1.00 77.75 92 PHE A O 1
ATOM 689 N N . LYS A 1 93 ? 2.253 0.062 4.728 1.00 79.50 93 LYS A N 1
ATOM 690 C CA . LYS A 1 93 ? 2.117 1.307 3.959 1.00 79.50 93 LYS A CA 1
ATOM 691 C C . LYS A 1 93 ? 1.645 1.008 2.527 1.00 79.50 93 LYS A C 1
ATOM 693 O O . LYS A 1 93 ? 2.352 0.354 1.766 1.00 79.50 93 LYS A O 1
ATOM 698 N N . ALA A 1 94 ? 0.462 1.504 2.170 1.00 74.12 94 ALA A N 1
ATOM 699 C CA . ALA A 1 94 ? -0.056 1.521 0.807 1.00 74.12 94 ALA A CA 1
ATOM 700 C C . ALA A 1 94 ? -0.366 2.976 0.456 1.00 74.12 94 ALA A C 1
ATOM 702 O O . ALA A 1 94 ? -1.376 3.533 0.889 1.00 74.12 94 ALA A O 1
ATOM 703 N N . ILE A 1 95 ? 0.562 3.614 -0.255 1.00 72.75 95 ILE A N 1
ATOM 704 C CA . ILE A 1 95 ? 0.351 4.944 -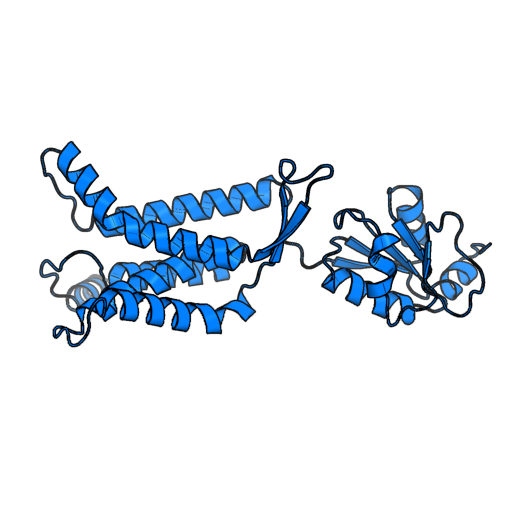0.825 1.00 72.75 95 ILE A CA 1
ATOM 705 C C . ILE A 1 95 ? -0.170 4.724 -2.232 1.00 72.75 95 ILE A C 1
ATOM 707 O O . ILE A 1 95 ? 0.412 3.939 -2.975 1.00 72.75 95 ILE A O 1
ATOM 711 N N . GLY A 1 96 ? -1.227 5.424 -2.608 1.00 62.19 96 GLY A N 1
ATOM 712 C CA . GLY A 1 96 ? -1.586 5.500 -4.010 1.00 62.19 96 GLY A CA 1
ATOM 713 C C . GLY A 1 96 ? -2.260 6.821 -4.356 1.00 62.19 96 GLY A C 1
ATOM 714 O O . GLY A 1 96 ? -2.599 7.609 -3.463 1.00 62.19 96 GLY A O 1
ATOM 715 N N . PRO A 1 97 ? -2.414 7.085 -5.657 1.00 58.84 97 PRO A N 1
ATOM 716 C CA . PRO A 1 97 ? -3.006 8.317 -6.140 1.00 58.84 97 PRO A CA 1
ATOM 717 C C . PRO A 1 97 ? -4.520 8.293 -5.914 1.00 58.84 97 PRO A C 1
ATOM 719 O O . PRO A 1 97 ? -5.191 7.326 -6.270 1.00 58.84 97 PRO A O 1
ATOM 722 N N . LEU A 1 98 ? -5.068 9.361 -5.335 1.00 64.12 98 LEU A N 1
ATOM 723 C CA . LEU A 1 98 ? -6.490 9.679 -5.407 1.00 64.12 98 LEU A CA 1
ATOM 724 C C . LEU A 1 98 ? -6.660 10.803 -6.430 1.00 64.12 98 LEU A C 1
ATOM 726 O O . LEU A 1 98 ? -6.281 11.948 -6.168 1.00 64.12 98 LEU A O 1
ATOM 730 N N . TYR A 1 99 ? -7.208 10.466 -7.598 1.00 59.72 99 TYR A N 1
ATOM 731 C CA . TYR A 1 99 ? -7.555 11.447 -8.620 1.00 59.72 99 TYR A CA 1
ATOM 732 C C . TYR A 1 99 ? -8.932 12.035 -8.313 1.00 59.72 99 TYR A C 1
ATOM 734 O O . TYR A 1 99 ? -9.946 11.339 -8.373 1.00 59.72 99 TYR A O 1
ATOM 742 N N . LEU A 1 100 ? -8.971 13.318 -7.955 1.00 66.94 100 LEU A N 1
ATOM 743 C CA . LEU A 1 100 ? -10.217 14.042 -7.724 1.00 66.94 100 LEU A CA 1
ATOM 744 C C . LEU A 1 100 ? -10.529 14.887 -8.958 1.00 66.94 100 LEU A C 1
ATOM 746 O O . LEU A 1 100 ? -10.093 16.031 -9.073 1.00 66.94 100 LEU A O 1
ATOM 750 N N . SER A 1 101 ? -11.316 14.314 -9.868 1.00 54.88 101 SER A N 1
ATOM 751 C CA . SER A 1 101 ? -11.748 14.942 -11.125 1.00 54.88 101 SER A CA 1
ATOM 752 C C . SER A 1 101 ? -12.616 16.195 -10.939 1.00 54.88 101 SER A C 1
ATOM 754 O O . SER A 1 101 ? -12.783 16.960 -11.879 1.00 54.88 101 SER A O 1
ATOM 756 N N . PHE A 1 102 ? -13.149 16.433 -9.736 1.00 63.31 102 PHE A N 1
ATOM 757 C CA . PHE A 1 102 ? -14.021 17.575 -9.426 1.00 63.31 102 PHE A CA 1
ATOM 758 C C . PHE A 1 102 ? -13.289 18.763 -8.764 1.00 63.31 102 PHE A C 1
ATOM 760 O O . PHE A 1 102 ? -13.902 19.791 -8.489 1.00 63.31 102 PHE A O 1
ATOM 767 N N . ILE A 1 103 ? -11.986 18.646 -8.466 1.00 46.53 103 ILE A N 1
ATOM 768 C CA . ILE A 1 103 ? -11.225 19.690 -7.757 1.00 46.53 103 ILE A CA 1
ATOM 769 C C . ILE A 1 103 ? -10.138 20.275 -8.673 1.00 46.53 103 ILE A C 1
ATOM 771 O O . ILE A 1 103 ? -9.046 19.717 -8.796 1.00 46.53 103 ILE A O 1
ATOM 775 N N . GLY A 1 104 ? -10.433 21.447 -9.249 1.00 51.28 104 GLY A N 1
ATOM 776 C CA . GLY A 1 104 ? -9.543 22.242 -10.110 1.00 51.28 104 GLY A CA 1
ATOM 777 C C . GLY A 1 104 ? -9.759 22.004 -11.609 1.00 51.28 104 GLY A C 1
ATOM 778 O O . GLY A 1 104 ? -10.196 20.927 -11.996 1.00 51.28 104 GLY A O 1
ATOM 779 N N . ASP A 1 105 ? -9.400 22.987 -12.445 1.00 50.69 105 ASP A N 1
ATOM 780 C CA . ASP A 1 105 ? -9.638 22.985 -13.906 1.00 50.69 105 ASP A CA 1
ATOM 781 C C . ASP A 1 105 ? -9.028 21.789 -14.671 1.00 50.69 105 ASP A C 1
ATOM 783 O O . ASP A 1 105 ? -9.408 21.539 -15.810 1.00 50.69 105 ASP A O 1
ATOM 787 N N . TYR A 1 106 ? -8.122 21.016 -14.052 1.00 53.81 106 TYR A N 1
ATOM 788 C CA . TYR A 1 106 ? -7.483 19.833 -14.658 1.00 53.81 106 TYR A CA 1
ATOM 789 C C . TYR A 1 106 ? -7.429 18.590 -13.742 1.00 53.81 106 TYR A C 1
ATOM 791 O O . TYR A 1 106 ? -6.765 17.607 -14.074 1.00 53.81 106 TYR A O 1
ATOM 799 N N . GLY A 1 107 ? -8.142 18.605 -12.607 1.00 52.69 107 GLY A N 1
ATOM 800 C CA . GLY A 1 107 ? -8.106 17.542 -11.595 1.00 52.69 107 GLY A CA 1
ATOM 801 C C . GLY A 1 107 ? -6.762 17.458 -10.854 1.00 52.69 107 GLY A C 1
ATOM 802 O O . GLY A 1 107 ? -5.688 17.428 -11.451 1.00 52.69 107 GLY A O 1
ATOM 803 N N . LYS A 1 108 ? -6.793 17.431 -9.519 1.00 63.16 108 LYS A N 1
ATOM 804 C CA . LYS A 1 108 ? -5.584 17.275 -8.689 1.00 63.16 108 LYS A CA 1
ATOM 805 C C . LYS A 1 108 ? -5.442 15.833 -8.204 1.00 63.16 108 LYS A C 1
ATOM 807 O O . LYS A 1 108 ? -6.383 15.266 -7.648 1.00 63.16 108 LYS A O 1
ATOM 812 N N . THR A 1 109 ? -4.248 15.267 -8.371 1.00 63.31 109 THR A N 1
ATOM 813 C CA . THR A 1 109 ? -3.882 13.957 -7.818 1.00 63.31 109 THR A CA 1
ATOM 814 C C . THR A 1 109 ? -3.246 14.145 -6.448 1.00 63.31 109 THR A C 1
ATOM 816 O O . THR A 1 109 ? -2.225 14.819 -6.323 1.00 63.31 109 THR A O 1
ATOM 819 N N . TYR A 1 110 ? -3.830 13.538 -5.418 1.00 70.31 110 TYR A N 1
ATOM 820 C CA . TYR A 1 110 ? -3.264 13.532 -4.071 1.00 70.31 110 TYR A CA 1
ATOM 821 C C . TYR A 1 110 ? -2.715 12.145 -3.748 1.00 70.31 110 TYR A C 1
ATOM 823 O O . TYR A 1 110 ? -3.412 11.147 -3.916 1.00 70.31 110 TYR A O 1
ATOM 831 N N . ALA A 1 111 ? -1.479 12.069 -3.257 1.00 71.94 111 ALA A N 1
ATOM 832 C CA . ALA A 1 111 ? -0.943 10.831 -2.705 1.00 71.94 111 ALA A CA 1
ATOM 833 C C . ALA A 1 111 ? -1.583 10.587 -1.333 1.00 71.94 111 ALA A C 1
ATOM 835 O O . ALA A 1 111 ? -1.303 11.303 -0.369 1.00 71.94 111 ALA A O 1
ATOM 836 N N . ILE A 1 112 ? -2.462 9.591 -1.242 1.00 77.62 112 ILE A N 1
ATOM 837 C CA . ILE A 1 112 ? -3.144 9.243 0.004 1.00 77.62 112 ILE A CA 1
ATOM 838 C C . ILE A 1 112 ? -2.609 7.912 0.508 1.00 77.62 112 ILE A C 1
ATOM 840 O O . ILE A 1 112 ? -2.414 6.955 -0.239 1.00 77.62 112 ILE A O 1
ATOM 844 N N . ASN A 1 113 ? -2.371 7.848 1.817 1.00 83.88 113 ASN A N 1
ATOM 845 C CA . ASN A 1 113 ? -2.067 6.597 2.489 1.00 83.88 113 ASN A CA 1
ATOM 846 C C . ASN A 1 113 ? -3.377 5.827 2.712 1.00 83.88 113 ASN A C 1
ATOM 848 O O . ASN A 1 113 ? -4.069 6.026 3.716 1.00 83.88 113 ASN A O 1
ATOM 852 N N . TYR A 1 114 ? -3.721 4.960 1.760 1.00 85.75 114 TYR A N 1
ATOM 853 C CA . TYR A 1 114 ? -4.916 4.119 1.809 1.00 85.75 114 TYR A CA 1
ATOM 854 C C . TYR A 1 114 ? -4.943 3.229 3.049 1.00 85.75 114 TYR A C 1
ATOM 856 O O . TYR A 1 114 ? -6.011 2.979 3.606 1.00 85.75 114 TYR A O 1
ATOM 864 N N . SER A 1 115 ? -3.781 2.812 3.549 1.00 87.81 115 SER A N 1
ATOM 865 C CA . SER A 1 115 ? -3.710 2.037 4.785 1.00 87.81 115 SER A CA 1
ATOM 866 C C . SER A 1 115 ? -4.102 2.848 6.014 1.00 87.81 115 SER A C 1
ATOM 868 O O . SER A 1 115 ? -4.789 2.331 6.894 1.00 87.81 115 SER A O 1
ATOM 870 N N . LEU A 1 116 ? -3.720 4.126 6.080 1.00 90.94 116 LEU A N 1
ATOM 871 C CA . LEU A 1 116 ? -4.154 5.011 7.161 1.00 90.94 116 LEU A CA 1
ATOM 872 C C . LEU A 1 116 ? -5.668 5.245 7.091 1.00 90.94 116 LEU A C 1
ATOM 874 O O . LEU A 1 116 ? -6.352 5.102 8.102 1.00 90.94 116 LEU A O 1
ATOM 878 N N . ALA A 1 117 ? -6.195 5.532 5.898 1.00 91.75 117 ALA A N 1
ATOM 879 C CA . ALA A 1 117 ? -7.631 5.715 5.685 1.00 91.75 117 ALA A CA 1
ATOM 880 C C . ALA A 1 117 ? -8.434 4.457 6.062 1.00 91.75 117 ALA A C 1
ATOM 882 O O . ALA A 1 117 ? -9.430 4.544 6.779 1.00 91.75 117 ALA A O 1
ATOM 883 N N . SER A 1 118 ? -7.961 3.279 5.653 1.00 92.50 118 SER A N 1
ATOM 884 C CA . SER A 1 118 ? -8.576 1.995 5.993 1.00 92.50 118 SER A CA 1
ATOM 885 C C . SER A 1 118 ? -8.509 1.703 7.496 1.00 92.50 118 SER A C 1
ATOM 887 O O . SER A 1 118 ? -9.503 1.306 8.099 1.00 92.50 118 SER A O 1
ATOM 889 N N . SER A 1 119 ? -7.384 2.005 8.151 1.00 94.50 119 SER A N 1
ATOM 890 C CA . SER A 1 119 ? -7.260 1.873 9.611 1.00 94.50 119 SER A CA 1
ATOM 891 C C . SER A 1 119 ? -8.252 2.771 10.354 1.00 94.50 119 SER A C 1
ATOM 893 O O . SER A 1 119 ? -8.885 2.344 11.320 1.00 94.50 119 SER A O 1
ATOM 895 N N . LEU A 1 120 ? -8.433 4.011 9.891 1.00 95.44 120 LEU A N 1
ATOM 896 C CA . LEU A 1 120 ? -9.433 4.924 10.445 1.00 95.44 120 LEU A CA 1
ATOM 897 C C . LEU A 1 120 ? -10.856 4.405 10.220 1.00 95.44 120 LEU A C 1
ATOM 899 O O . LEU A 1 120 ? -11.681 4.496 11.129 1.00 95.44 120 LEU A O 1
ATOM 903 N N . LEU A 1 121 ? -11.141 3.806 9.060 1.00 95.56 121 LEU A N 1
ATOM 904 C CA . LEU A 1 121 ? -12.435 3.178 8.807 1.00 95.56 121 LEU A CA 1
ATOM 905 C C . LEU A 1 121 ? -12.684 1.999 9.756 1.00 95.56 121 LEU A C 1
ATOM 907 O O . LEU A 1 121 ? -13.762 1.894 10.338 1.00 95.56 121 LEU A O 1
ATOM 911 N N . GLY A 1 122 ? -11.682 1.146 9.973 1.00 95.50 122 GLY A N 1
ATOM 912 C CA . GLY A 1 122 ? -11.767 0.031 10.916 1.00 95.50 122 GLY A CA 1
ATOM 913 C C . GLY A 1 122 ? -12.028 0.513 12.343 1.00 95.50 122 GLY A C 1
ATOM 914 O O . GLY A 1 122 ? -12.898 -0.017 13.038 1.00 95.50 122 GLY A O 1
ATOM 915 N N . ALA A 1 123 ? -11.341 1.580 12.757 1.00 95.56 123 ALA A N 1
ATOM 916 C CA . ALA A 1 123 ? -11.584 2.239 14.035 1.00 95.56 123 ALA A CA 1
ATOM 917 C C . ALA A 1 123 ? -13.012 2.794 14.133 1.00 95.56 123 ALA A C 1
ATOM 919 O O . ALA A 1 123 ? -13.694 2.590 15.137 1.00 95.56 123 ALA A O 1
ATOM 920 N N . PHE A 1 124 ? -13.493 3.451 13.077 1.00 95.19 124 PHE A N 1
ATOM 921 C CA . PHE A 1 124 ? -14.839 4.011 13.015 1.00 95.19 124 PHE A CA 1
ATOM 922 C C . PHE A 1 124 ? -15.924 2.932 13.139 1.00 95.19 124 PHE A C 1
ATOM 924 O O . PHE A 1 124 ? -16.865 3.089 13.918 1.00 95.19 124 PHE A O 1
ATOM 931 N N . VAL A 1 125 ? -15.760 1.799 12.449 1.00 94.75 125 VAL A N 1
ATOM 932 C CA . VAL A 1 125 ? -16.658 0.636 12.544 1.00 94.75 125 VAL A CA 1
ATOM 933 C C . VAL A 1 125 ? -16.748 0.118 13.983 1.00 94.75 125 VAL A C 1
ATOM 935 O O . VAL A 1 125 ? -17.840 -0.131 14.502 1.00 94.75 125 VAL A O 1
ATOM 938 N N . VAL A 1 126 ? -15.608 -0.007 14.662 1.00 93.00 126 VAL A N 1
ATOM 939 C CA . VAL A 1 126 ? -15.557 -0.446 16.064 1.00 93.00 126 VAL A CA 1
ATOM 940 C C . VAL A 1 126 ? -16.202 0.580 16.997 1.00 93.00 126 VAL A C 1
ATOM 942 O O . VAL A 1 126 ? -16.965 0.204 17.890 1.00 93.00 126 VAL A O 1
ATOM 945 N N . PHE A 1 127 ? -15.960 1.869 16.760 1.00 92.25 127 PHE A N 1
ATOM 946 C CA . PHE A 1 127 ? -16.525 2.964 17.544 1.00 92.25 127 PHE A CA 1
ATOM 947 C C . PHE A 1 127 ? -18.054 3.042 17.447 1.00 92.25 127 PHE A C 1
ATOM 949 O O . PHE A 1 127 ? -18.722 3.240 18.463 1.00 92.25 127 PHE A O 1
ATOM 956 N N . ILE A 1 128 ? -18.622 2.854 16.249 1.00 91.50 128 ILE A N 1
ATOM 957 C CA . ILE A 1 128 ? -20.070 2.963 16.017 1.00 91.50 128 ILE A CA 1
ATOM 958 C C . ILE A 1 128 ? -20.839 1.689 16.399 1.00 91.50 128 ILE A C 1
ATOM 960 O O . ILE A 1 128 ? -22.036 1.745 16.693 1.00 91.50 128 ILE A O 1
ATOM 964 N N . SER A 1 129 ? -20.167 0.535 16.453 1.00 90.25 129 SER A N 1
ATOM 965 C CA . SER A 1 129 ? -20.809 -0.760 16.707 1.00 90.25 129 SER A CA 1
ATOM 966 C C . SER A 1 129 ? -21.681 -0.818 17.979 1.00 90.25 129 SER A C 1
ATOM 968 O O . SER A 1 129 ? -22.816 -1.299 17.898 1.00 90.25 129 SER A O 1
ATOM 970 N N . PRO A 1 130 ? -21.267 -0.289 19.152 1.00 85.31 130 PRO A N 1
ATOM 971 C CA . PRO A 1 130 ? -22.120 -0.284 20.342 1.00 85.31 130 PRO A CA 1
ATOM 972 C C . PRO A 1 130 ? -23.430 0.487 20.145 1.00 85.31 130 PRO A C 1
ATOM 974 O O . PRO A 1 130 ? -24.459 0.110 20.709 1.00 85.31 130 PRO A O 1
ATOM 977 N N . PHE A 1 131 ? -23.402 1.560 19.351 1.00 88.19 131 PHE A N 1
ATOM 978 C CA . PHE A 1 131 ? -24.589 2.338 19.014 1.00 88.19 131 PHE A CA 1
ATOM 979 C C . PHE A 1 131 ? -25.501 1.555 18.063 1.00 88.19 131 PHE A C 1
ATOM 981 O O . PHE A 1 131 ? -26.690 1.397 18.348 1.00 88.19 131 PHE A O 1
ATOM 988 N N . ALA A 1 132 ? -24.931 0.965 17.008 1.00 87.56 132 ALA A N 1
ATOM 989 C CA . ALA A 1 132 ? -25.660 0.117 16.067 1.00 87.56 132 ALA A CA 1
ATOM 990 C C . ALA A 1 132 ? -26.314 -1.092 16.763 1.00 87.56 132 ALA A C 1
ATOM 992 O O . ALA A 1 132 ? -27.498 -1.362 16.568 1.00 87.56 132 ALA A O 1
ATOM 993 N N . SER A 1 133 ? -25.592 -1.773 17.659 1.00 86.50 133 SER A N 1
ATOM 994 C CA . SER A 1 133 ? -26.119 -2.907 18.426 1.00 86.50 133 SER A CA 1
ATOM 995 C C . SER A 1 133 ? -27.305 -2.511 19.307 1.00 86.50 133 SER A C 1
ATOM 997 O O . SER A 1 133 ? -28.281 -3.260 19.384 1.00 86.50 133 SER A O 1
ATOM 999 N N . LYS A 1 134 ? -27.244 -1.345 19.968 1.00 85.12 134 LYS A N 1
ATOM 1000 C CA . LYS A 1 134 ? -28.367 -0.827 20.764 1.00 85.12 134 LYS A CA 1
ATOM 1001 C C . LYS A 1 134 ? -29.567 -0.511 19.879 1.00 85.12 134 LYS A C 1
ATOM 1003 O O . LYS A 1 134 ? -30.691 -0.856 20.239 1.00 85.12 134 LYS A O 1
ATOM 1008 N N . GLN A 1 135 ? -29.340 0.089 18.714 1.00 85.94 135 GLN A N 1
ATOM 1009 C CA . GLN A 1 135 ? -30.416 0.394 17.777 1.00 85.94 135 GLN A CA 1
ATOM 1010 C C . GLN A 1 135 ? -31.111 -0.883 17.284 1.00 85.94 135 GLN A C 1
ATOM 1012 O O . GLN A 1 135 ? -32.333 -0.968 17.342 1.00 85.94 135 GLN A O 1
ATOM 1017 N N . ILE A 1 136 ? -30.353 -1.923 16.926 1.00 84.62 136 ILE A N 1
ATOM 1018 C CA . ILE A 1 136 ? -30.908 -3.223 16.513 1.00 84.62 136 ILE A CA 1
ATOM 1019 C C . ILE A 1 136 ? -31.719 -3.870 17.643 1.00 84.62 136 ILE A C 1
ATOM 1021 O O . ILE A 1 136 ? -32.785 -4.421 17.388 1.00 84.62 136 ILE A O 1
ATOM 1025 N N . SER A 1 137 ? -31.259 -3.790 18.898 1.00 82.62 137 SER A N 1
ATOM 1026 C CA . SER A 1 137 ? -32.034 -4.330 20.027 1.00 82.62 137 SER A CA 1
ATOM 1027 C C . SER A 1 137 ? -33.374 -3.618 20.241 1.00 82.62 137 SER A C 1
ATOM 1029 O O . SER A 1 137 ? -34.335 -4.272 20.637 1.00 82.62 137 SER A O 1
ATOM 1031 N N . LYS A 1 138 ? -33.474 -2.317 19.926 1.00 84.50 138 LYS A N 1
ATOM 1032 C CA . LYS A 1 138 ? -34.746 -1.577 19.992 1.00 84.50 138 LYS A CA 1
ATOM 1033 C C . LYS A 1 138 ? -35.744 -2.063 18.943 1.00 84.50 138 LYS A C 1
ATOM 1035 O O . LYS A 1 138 ? -36.912 -2.217 19.263 1.00 84.50 138 LYS A O 1
ATOM 1040 N N . PHE A 1 139 ? -35.278 -2.360 17.730 1.00 82.94 139 PHE A N 1
ATOM 1041 C CA . PHE A 1 139 ? -36.114 -2.902 16.649 1.00 82.94 139 PHE A CA 1
ATOM 1042 C C . PHE A 1 139 ? -36.580 -4.347 16.878 1.00 82.94 139 PHE A C 1
ATOM 1044 O O . PHE A 1 139 ? -37.436 -4.835 16.151 1.00 82.94 139 PHE A O 1
ATOM 1051 N N . ARG A 1 140 ? -36.008 -5.049 17.861 1.00 81.38 140 ARG A N 1
ATOM 1052 C CA . ARG A 1 140 ? -36.278 -6.464 18.155 1.00 81.38 140 ARG A CA 1
ATOM 1053 C C . ARG A 1 140 ? -37.008 -6.679 19.479 1.00 81.38 140 ARG A C 1
ATOM 1055 O O . ARG A 1 140 ? -36.812 -7.708 20.131 1.00 81.38 140 ARG A O 1
ATOM 1062 N N . ASP A 1 141 ? -37.783 -5.686 19.901 1.00 77.69 141 ASP A N 1
ATOM 1063 C CA . ASP A 1 141 ? -38.526 -5.698 21.165 1.00 77.69 141 ASP A CA 1
ATOM 1064 C C . ASP A 1 141 ? -37.634 -6.021 22.377 1.00 77.69 141 ASP A C 1
ATOM 1066 O O . ASP A 1 141 ? -38.025 -6.726 23.304 1.00 77.69 141 ASP A O 1
ATOM 1070 N N . GLY A 1 142 ? -36.374 -5.572 22.350 1.00 72.00 142 GLY A N 1
ATOM 1071 C CA . GLY A 1 142 ? -35.424 -5.784 23.442 1.00 72.00 142 GLY A CA 1
ATOM 1072 C C . GLY A 1 142 ? -34.853 -7.203 23.554 1.00 72.00 142 GLY A C 1
ATOM 1073 O O . GLY A 1 142 ? -34.099 -7.471 24.488 1.00 72.00 142 GLY A O 1
ATOM 1074 N N . LYS A 1 143 ? -35.135 -8.117 22.615 1.00 77.81 143 LYS A N 1
ATOM 1075 C CA . LYS A 1 143 ? -34.520 -9.457 22.607 1.00 77.81 143 LYS A CA 1
ATOM 1076 C C . LYS A 1 143 ? -33.035 -9.355 22.248 1.00 77.81 143 LYS 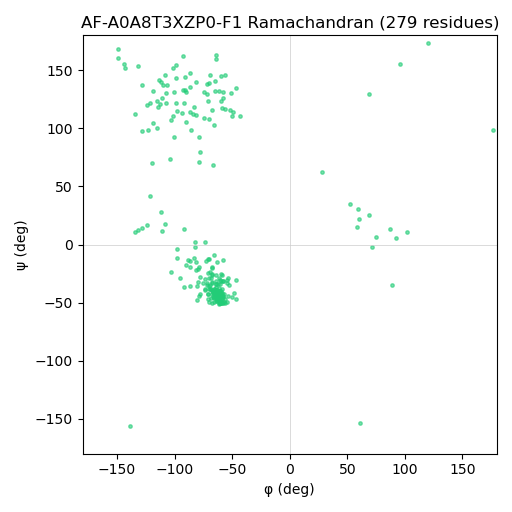A C 1
ATOM 1078 O O . LYS A 1 143 ? -32.702 -9.148 21.082 1.00 77.81 143 LYS A O 1
ATOM 1083 N N . ILE A 1 144 ? -32.141 -9.558 23.216 1.00 73.19 144 ILE A N 1
ATOM 1084 C CA . ILE A 1 144 ? -30.678 -9.507 23.033 1.00 73.19 144 ILE A CA 1
ATOM 1085 C C . ILE A 1 144 ? -30.146 -10.905 22.675 1.00 73.19 144 ILE A C 1
ATOM 1087 O O . ILE A 1 144 ? -30.469 -11.878 23.351 1.00 73.19 144 ILE A O 1
A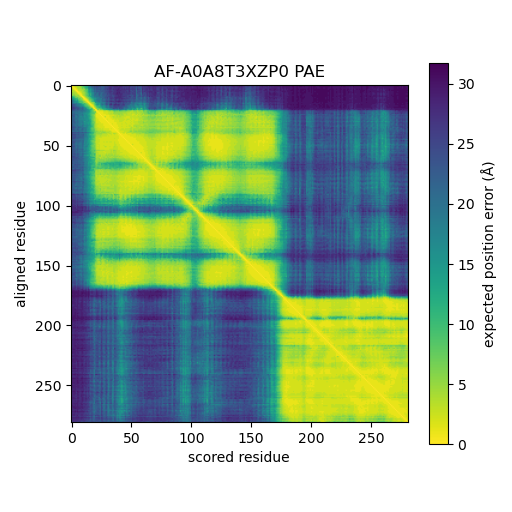TOM 1091 N N . ILE A 1 145 ? -29.322 -11.020 21.626 1.00 78.50 145 ILE A N 1
ATOM 1092 C CA . ILE A 1 145 ? -28.543 -12.253 21.373 1.00 78.50 145 ILE A CA 1
ATOM 1093 C C . ILE A 1 145 ? -27.296 -12.225 22.271 1.00 78.50 145 ILE A C 1
ATOM 1095 O O . ILE A 1 145 ? -26.668 -11.163 22.378 1.00 78.50 145 ILE A O 1
ATOM 1099 N N . PRO A 1 146 ? -26.874 -13.347 22.885 1.00 78.75 146 PRO A N 1
ATOM 1100 C CA . PRO A 1 146 ? -25.558 -13.413 23.517 1.00 78.75 146 PRO A CA 1
ATOM 1101 C C . PRO A 1 146 ? -24.467 -12.936 22.542 1.00 78.75 146 PRO A C 1
ATOM 1103 O O . PRO A 1 146 ? -24.426 -13.348 21.386 1.00 78.75 146 PRO A O 1
ATOM 1106 N N . PHE A 1 147 ? -23.601 -12.028 23.001 1.00 79.88 147 PHE A N 1
ATOM 1107 C CA . PHE A 1 147 ? -22.506 -11.433 22.214 1.00 79.88 147 PHE A CA 1
ATOM 1108 C C . PHE A 1 147 ? -22.916 -10.658 20.948 1.00 79.88 147 PHE A C 1
ATOM 1110 O O . PHE A 1 147 ? -22.074 -10.431 20.079 1.00 79.88 147 PHE A O 1
ATOM 1117 N N . GLN A 1 148 ? -24.164 -10.183 20.851 1.00 83.50 148 GLN A N 1
ATOM 1118 C CA . GLN A 1 148 ? -24.679 -9.469 19.672 1.00 83.50 148 GLN A CA 1
ATOM 1119 C C . GLN A 1 148 ? -23.740 -8.373 19.146 1.00 83.50 148 GLN A C 1
ATOM 1121 O O . GLN A 1 148 ? -23.483 -8.316 17.948 1.00 83.50 148 GLN A O 1
ATOM 1126 N N . GLY A 1 149 ? -23.201 -7.525 20.028 1.00 83.62 149 GLY A N 1
ATOM 1127 C CA . GLY A 1 149 ? -22.291 -6.450 19.625 1.00 83.62 149 GLY A CA 1
ATOM 1128 C C . GLY A 1 149 ? -20.982 -6.967 19.022 1.00 83.62 149 GLY A C 1
ATOM 1129 O O . GLY A 1 149 ? -20.520 -6.430 18.025 1.00 83.62 149 GLY A O 1
ATOM 1130 N N . THR A 1 150 ? -20.403 -8.036 19.577 1.00 84.00 150 THR A N 1
ATOM 1131 C CA . THR A 1 150 ? -19.168 -8.636 19.047 1.00 84.00 150 THR A CA 1
ATOM 1132 C C . THR A 1 150 ? -19.407 -9.294 17.695 1.00 84.00 150 THR A C 1
ATOM 1134 O O . THR A 1 150 ? -18.642 -9.052 16.765 1.00 84.00 150 THR A O 1
ATOM 1137 N N . VAL A 1 151 ? -20.487 -10.073 17.569 1.00 88.50 151 VAL A N 1
ATOM 1138 C CA . VAL A 1 151 ? -20.866 -10.718 16.303 1.00 88.50 151 VAL A CA 1
ATOM 1139 C C . VAL A 1 151 ? -21.117 -9.665 15.229 1.00 88.50 151 VAL A C 1
ATOM 1141 O O . VAL A 1 151 ? -20.614 -9.803 14.119 1.00 88.50 151 VAL A O 1
ATOM 1144 N N . LEU A 1 152 ? -21.823 -8.583 15.569 1.00 89.69 152 LEU A N 1
ATOM 1145 C CA . LEU A 1 152 ? -22.084 -7.477 14.653 1.00 89.69 152 LEU A CA 1
ATOM 1146 C C . LEU A 1 152 ? -20.786 -6.813 14.179 1.00 89.69 152 LEU A C 1
ATOM 1148 O O . LEU A 1 152 ? -20.595 -6.673 12.976 1.00 89.69 152 LEU A O 1
ATOM 1152 N N . THR A 1 153 ? -19.884 -6.440 15.097 1.00 90.81 153 THR A N 1
ATOM 1153 C CA . THR A 1 153 ? -18.613 -5.790 14.732 1.00 90.81 153 THR A CA 1
ATOM 1154 C C . THR A 1 153 ? -17.762 -6.682 13.839 1.00 90.81 153 THR A C 1
ATOM 1156 O O . THR A 1 153 ? -17.283 -6.223 12.808 1.00 90.81 153 THR A O 1
ATOM 1159 N N . LEU A 1 154 ? -17.564 -7.949 14.223 1.00 91.19 154 LEU A N 1
ATOM 1160 C CA . LEU A 1 154 ? -16.716 -8.869 13.465 1.00 91.19 154 LEU A CA 1
ATOM 1161 C C . LEU A 1 154 ? -17.317 -9.163 12.090 1.00 91.19 154 LEU A C 1
ATOM 1163 O O . LEU A 1 154 ? -16.594 -9.119 11.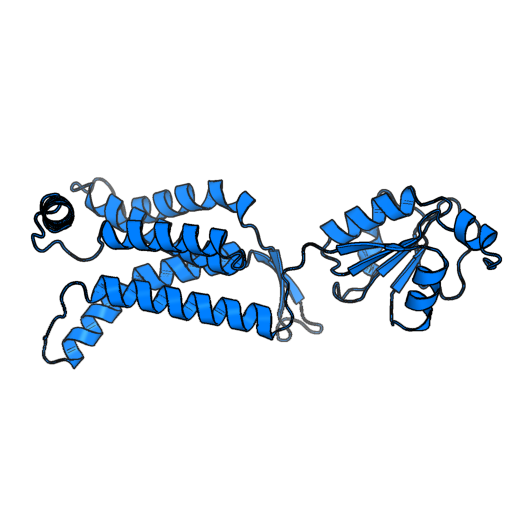101 1.00 91.19 154 LEU A O 1
ATOM 1167 N N . SER A 1 155 ? -18.634 -9.378 12.011 1.00 92.06 155 SER A N 1
ATOM 1168 C CA . SER A 1 155 ? -19.313 -9.588 10.727 1.00 92.06 155 SER A CA 1
ATOM 1169 C C . SER A 1 155 ? -19.183 -8.361 9.828 1.00 92.06 155 SER A C 1
ATOM 1171 O O . SER A 1 155 ? -18.858 -8.499 8.655 1.00 92.06 155 SER A O 1
ATOM 1173 N N . LEU A 1 156 ? -19.371 -7.156 10.376 1.00 93.75 156 LEU A N 1
ATOM 1174 C CA . LEU A 1 156 ? -19.253 -5.913 9.617 1.00 93.75 156 LEU A CA 1
ATOM 1175 C C . LEU A 1 156 ? -17.822 -5.688 9.108 1.00 93.75 156 LEU A C 1
ATOM 1177 O O . LEU A 1 156 ? -17.647 -5.330 7.948 1.00 93.75 156 LEU A O 1
ATOM 1181 N N . LEU A 1 157 ? -16.804 -5.945 9.936 1.00 93.94 157 LEU A N 1
ATOM 1182 C CA . LEU A 1 157 ? -15.399 -5.852 9.527 1.00 93.94 157 LEU A CA 1
ATOM 1183 C C . LEU A 1 157 ? -15.041 -6.873 8.445 1.00 93.94 157 LEU A C 1
ATOM 1185 O O . LEU A 1 157 ? -14.362 -6.517 7.489 1.00 93.94 157 LEU A O 1
ATOM 1189 N N . VAL A 1 158 ? -15.507 -8.120 8.566 1.00 93.50 158 VAL A N 1
ATOM 1190 C CA . VAL A 1 158 ? -15.254 -9.166 7.564 1.00 93.50 158 VAL A CA 1
ATOM 1191 C C . VAL A 1 158 ? -15.943 -8.835 6.243 1.00 93.50 158 VAL A C 1
ATOM 1193 O O . VAL A 1 158 ? -15.307 -8.924 5.199 1.00 93.50 158 VAL A O 1
ATOM 1196 N N . VAL A 1 159 ? -17.207 -8.403 6.272 1.00 94.50 159 VAL A N 1
ATOM 1197 C CA . VAL A 1 159 ? -17.946 -8.009 5.061 1.00 94.50 159 VAL A CA 1
ATOM 1198 C C . VAL A 1 159 ? -17.294 -6.801 4.391 1.00 94.50 159 VAL A C 1
ATOM 1200 O O . VAL A 1 159 ? -17.084 -6.824 3.182 1.00 94.50 159 VAL A O 1
ATOM 1203 N N . LEU A 1 160 ? -16.918 -5.771 5.158 1.00 94.44 160 LEU A N 1
ATOM 1204 C CA . LEU A 1 160 ? -16.208 -4.606 4.622 1.00 94.44 160 LEU A CA 1
ATOM 1205 C C . LEU A 1 160 ? -14.835 -4.982 4.067 1.00 94.44 160 LEU A C 1
ATOM 1207 O O . LEU A 1 160 ? -14.481 -4.527 2.987 1.00 94.44 160 LEU A O 1
ATOM 1211 N N . GLY A 1 161 ? -14.081 -5.828 4.768 1.00 92.62 161 GLY A N 1
ATOM 1212 C CA . GLY A 1 161 ? -12.781 -6.309 4.309 1.00 92.62 161 GLY A CA 1
ATOM 1213 C C . GLY A 1 161 ? -12.886 -7.128 3.023 1.00 92.62 161 GLY A C 1
ATOM 1214 O O . GLY A 1 161 ? -12.108 -6.908 2.101 1.00 92.62 161 GLY A O 1
ATOM 1215 N N . ALA A 1 162 ? -13.879 -8.016 2.923 1.00 91.56 162 ALA A N 1
ATOM 1216 C CA . ALA A 1 162 ? -14.149 -8.797 1.718 1.00 91.56 162 ALA A CA 1
ATOM 1217 C C . ALA A 1 162 ? -14.600 -7.909 0.553 1.00 91.56 162 ALA A C 1
ATOM 1219 O O . ALA A 1 162 ? -14.125 -8.083 -0.564 1.00 91.56 162 ALA A O 1
ATOM 1220 N N . PHE A 1 163 ? -15.466 -6.926 0.816 1.00 91.50 163 PHE A N 1
ATOM 1221 C CA . PHE A 1 163 ? -15.878 -5.943 -0.181 1.00 91.50 163 PHE A CA 1
ATOM 1222 C C . PHE A 1 163 ? -14.686 -5.117 -0.669 1.00 91.50 163 PHE A C 1
ATOM 1224 O O . PHE A 1 163 ? -14.475 -5.019 -1.871 1.00 91.50 163 PHE A O 1
ATOM 1231 N N . MET A 1 164 ? -13.858 -4.597 0.241 1.00 89.88 164 MET A N 1
ATOM 1232 C CA . MET A 1 164 ? -12.627 -3.884 -0.106 1.00 89.88 164 MET A CA 1
ATOM 1233 C C . MET A 1 164 ? -11.697 -4.753 -0.944 1.00 89.88 164 MET A C 1
ATOM 1235 O O . MET A 1 164 ? -11.267 -4.311 -2.004 1.00 89.88 164 MET A O 1
ATOM 1239 N N . GLN A 1 165 ? -11.436 -5.991 -0.517 1.00 86.62 165 GLN A N 1
ATOM 1240 C CA . GLN A 1 165 ? -10.611 -6.929 -1.271 1.00 86.62 165 GLN A CA 1
ATOM 1241 C C . GLN A 1 165 ? -11.175 -7.132 -2.678 1.00 86.62 165 GLN A C 1
ATOM 1243 O O . GLN A 1 165 ? -10.440 -6.950 -3.639 1.00 86.62 165 GLN A O 1
ATOM 1248 N N . PHE A 1 166 ? -12.475 -7.419 -2.794 1.00 85.31 166 PHE A N 1
ATOM 1249 C CA . PHE A 1 166 ? -13.150 -7.617 -4.073 1.00 85.31 166 PHE A CA 1
ATOM 1250 C C . PHE A 1 166 ? -13.078 -6.374 -4.963 1.00 85.31 166 PHE A C 1
ATOM 1252 O O . PHE A 1 166 ? -12.789 -6.507 -6.145 1.00 85.31 166 PHE A O 1
ATOM 1259 N N . THR A 1 167 ? -13.284 -5.171 -4.415 1.00 81.62 167 THR A N 1
ATOM 1260 C CA . THR A 1 167 ? -13.167 -3.917 -5.178 1.00 81.62 167 THR A CA 1
ATOM 1261 C C . THR A 1 167 ? -11.739 -3.645 -5.633 1.00 81.62 167 THR A C 1
ATOM 1263 O O . THR A 1 167 ? -11.549 -3.227 -6.767 1.00 81.62 167 THR A O 1
ATOM 1266 N N . LEU A 1 168 ? -10.735 -3.932 -4.800 1.00 72.75 168 LEU A N 1
ATOM 1267 C CA . LEU A 1 168 ? -9.324 -3.749 -5.145 1.00 72.75 168 LEU A CA 1
ATOM 1268 C C . LEU A 1 168 ? -8.907 -4.711 -6.267 1.00 72.75 168 LEU A C 1
ATOM 1270 O O . LEU A 1 168 ? -8.321 -4.279 -7.255 1.00 72.75 168 LEU A O 1
ATOM 1274 N N . THR A 1 169 ? -9.297 -5.987 -6.175 1.00 65.12 169 THR A N 1
ATOM 1275 C CA . THR A 1 169 ? -9.051 -6.969 -7.245 1.00 65.12 169 THR A CA 1
ATOM 1276 C C . THR A 1 169 ? -9.922 -6.742 -8.486 1.00 65.12 169 THR A C 1
ATOM 1278 O O . THR A 1 169 ? -9.479 -6.992 -9.599 1.00 65.12 169 THR A O 1
ATOM 1281 N N . GLY A 1 170 ? -11.156 -6.258 -8.323 1.00 51.69 170 GLY A N 1
ATOM 1282 C CA . GLY A 1 170 ? -12.128 -6.061 -9.406 1.00 51.69 170 GLY A CA 1
ATOM 1283 C C . GLY A 1 170 ? -11.906 -4.790 -10.230 1.00 51.69 170 GLY A C 1
ATOM 1284 O O . GLY A 1 170 ? -12.349 -4.726 -11.372 1.00 51.69 170 GLY A O 1
ATOM 1285 N N . LEU A 1 171 ? -11.194 -3.800 -9.683 1.00 46.47 171 LEU A N 1
ATOM 1286 C CA . LEU A 1 171 ? -10.760 -2.587 -10.390 1.00 46.47 171 LEU A CA 1
ATOM 1287 C C . LEU A 1 171 ? -9.364 -2.727 -11.020 1.00 46.47 171 LEU A C 1
ATOM 1289 O O . LEU A 1 171 ? -8.773 -1.722 -11.405 1.00 46.47 171 LEU A O 1
ATOM 1293 N N . GLY A 1 172 ? -8.816 -3.946 -11.117 1.00 44.12 172 GLY A N 1
ATOM 1294 C CA . GLY A 1 172 ? -7.480 -4.157 -11.687 1.00 44.12 172 GLY A CA 1
ATOM 1295 C C . GLY A 1 172 ? -6.396 -3.390 -10.929 1.00 44.12 172 GLY A C 1
ATOM 1296 O O . GLY A 1 172 ? -5.421 -2.939 -11.515 1.00 44.12 172 GLY A O 1
ATOM 1297 N N . SER A 1 173 ? -6.595 -3.187 -9.627 1.00 38.47 173 SER A N 1
ATOM 1298 C CA . SER A 1 173 ? -5.612 -2.566 -8.755 1.00 38.47 173 SER A CA 1
ATOM 1299 C C . SER A 1 173 ? -4.977 -3.662 -7.920 1.00 38.47 173 SER A C 1
ATOM 1301 O O . SER A 1 173 ? -5.174 -3.749 -6.705 1.00 38.47 173 SER A O 1
ATOM 1303 N N . ASP A 1 174 ? -4.125 -4.455 -8.570 1.00 41.25 174 ASP A N 1
ATOM 1304 C CA . ASP A 1 174 ? -2.874 -4.739 -7.893 1.00 41.25 174 ASP A CA 1
ATOM 1305 C C . ASP A 1 174 ? -2.353 -3.374 -7.444 1.00 41.25 174 ASP A C 1
ATOM 1307 O O . ASP A 1 174 ? -2.044 -2.492 -8.247 1.00 41.25 174 ASP A O 1
ATOM 1311 N N . ILE A 1 175 ? -2.303 -3.166 -6.132 1.00 46.16 175 ILE A N 1
ATOM 1312 C CA . ILE A 1 175 ? -1.393 -2.197 -5.534 1.00 46.16 175 ILE A CA 1
ATOM 1313 C C . ILE A 1 175 ? -0.008 -2.798 -5.797 1.00 46.16 175 ILE A C 1
ATOM 1315 O O . ILE A 1 175 ? 0.630 -3.363 -4.909 1.00 46.16 175 ILE A O 1
ATOM 1319 N N . ALA A 1 176 ? 0.367 -2.809 -7.075 1.00 46.03 176 ALA A N 1
ATOM 1320 C CA . ALA A 1 176 ? 1.564 -3.401 -7.594 1.00 46.03 176 ALA A CA 1
ATOM 1321 C C . ALA A 1 176 ? 2.680 -2.542 -7.032 1.00 46.03 176 ALA A C 1
ATOM 1323 O O . ALA A 1 176 ? 2.784 -1.348 -7.316 1.00 46.03 176 ALA A O 1
ATOM 1324 N N . ALA A 1 177 ? 3.518 -3.147 -6.197 1.00 55.44 177 ALA A N 1
ATOM 1325 C CA . ALA A 1 177 ? 4.904 -2.732 -6.216 1.00 55.44 177 ALA A CA 1
ATOM 1326 C C . ALA A 1 177 ? 5.315 -2.806 -7.692 1.00 55.44 177 ALA A C 1
ATOM 1328 O O . ALA A 1 177 ? 5.207 -3.890 -8.263 1.00 55.44 177 ALA A O 1
ATOM 1329 N N . GLY A 1 178 ? 5.653 -1.670 -8.310 1.00 63.94 178 GLY A N 1
ATOM 1330 C CA . GLY A 1 178 ? 5.941 -1.624 -9.742 1.00 63.94 178 GLY A CA 1
ATOM 1331 C C . GLY A 1 178 ? 6.881 -2.761 -10.140 1.00 63.94 178 GLY A C 1
ATOM 1332 O O . GLY A 1 178 ? 7.833 -3.070 -9.414 1.00 63.94 178 GLY A O 1
ATOM 1333 N N . SER A 1 179 ? 6.583 -3.454 -11.231 1.00 83.12 179 SER A N 1
ATOM 1334 C CA . SER A 1 179 ? 7.456 -4.514 -11.728 1.00 83.12 179 SER A CA 1
ATOM 1335 C C . SER A 1 179 ? 8.514 -3.903 -12.635 1.00 83.12 179 SER A C 1
ATOM 1337 O O . SER A 1 179 ? 8.190 -3.068 -13.479 1.00 83.12 179 SER A O 1
ATOM 1339 N N . ILE A 1 180 ? 9.761 -4.336 -12.460 1.00 92.25 180 ILE A N 1
ATOM 1340 C CA . ILE A 1 180 ? 10.832 -4.105 -13.429 1.00 92.25 180 ILE A CA 1
ATOM 1341 C C . ILE A 1 180 ? 11.082 -5.451 -14.086 1.00 92.25 180 ILE A C 1
ATOM 1343 O O . ILE A 1 180 ? 11.344 -6.433 -13.389 1.00 92.25 180 ILE A O 1
ATOM 1347 N N . GLU A 1 181 ? 10.944 -5.496 -15.400 1.00 93.69 181 GLU A N 1
ATOM 1348 C CA . GLU A 1 181 ? 11.210 -6.677 -16.207 1.00 93.69 181 GLU A CA 1
ATOM 1349 C C . GLU A 1 181 ? 12.410 -6.378 -17.103 1.00 93.69 181 GLU A C 1
ATOM 1351 O O . GLU A 1 181 ? 12.390 -5.436 -17.895 1.00 93.69 181 GLU A O 1
ATOM 1356 N N . LEU A 1 182 ? 13.480 -7.146 -16.920 1.00 95.38 182 LEU A N 1
ATOM 1357 C CA . LEU A 1 182 ? 14.675 -7.052 -17.744 1.00 95.38 182 LEU A CA 1
ATOM 1358 C C . LEU A 1 182 ? 14.437 -7.880 -19.008 1.00 95.38 182 LEU A C 1
ATOM 1360 O O . LEU A 1 182 ? 14.201 -9.083 -18.909 1.00 95.38 182 LEU A O 1
ATOM 1364 N N . LEU A 1 183 ? 14.457 -7.230 -20.168 1.00 96.31 183 LEU A N 1
ATOM 1365 C CA . LEU A 1 183 ? 14.109 -7.835 -21.450 1.00 96.31 183 LEU A CA 1
ATOM 1366 C C . LEU A 1 183 ? 15.328 -7.962 -22.354 1.00 96.31 183 LEU A C 1
ATOM 1368 O O . LEU A 1 183 ? 16.112 -7.020 -22.495 1.00 96.31 183 LEU A O 1
ATOM 1372 N N . SER A 1 184 ? 15.418 -9.088 -23.057 1.00 96.88 184 SER A N 1
ATOM 1373 C CA . SER A 1 184 ? 16.353 -9.237 -24.171 1.00 96.88 184 SER A CA 1
ATOM 1374 C C . SER A 1 184 ? 16.010 -8.270 -25.321 1.00 96.88 184 SER A C 1
ATOM 1376 O O . SER A 1 184 ? 14.859 -7.829 -25.431 1.00 96.88 184 SER A O 1
ATOM 1378 N N . PRO A 1 185 ? 16.948 -7.959 -26.241 1.00 97.00 185 PRO A N 1
ATOM 1379 C CA . PRO A 1 185 ? 16.670 -7.087 -27.390 1.00 97.00 185 PRO A CA 1
ATOM 1380 C C . PRO A 1 185 ? 15.453 -7.508 -28.229 1.00 97.00 185 PRO A C 1
ATOM 1382 O O . PRO A 1 185 ? 14.710 -6.656 -28.715 1.00 97.00 185 PRO A O 1
ATOM 1385 N N . ASP A 1 186 ? 15.212 -8.813 -28.370 1.00 94.19 186 ASP A N 1
ATOM 1386 C CA . ASP A 1 186 ? 14.083 -9.341 -29.140 1.00 94.19 186 ASP A CA 1
ATOM 1387 C C . ASP A 1 186 ? 12.738 -9.162 -28.432 1.00 94.19 186 ASP A C 1
ATOM 1389 O O . ASP A 1 186 ? 11.723 -8.880 -29.071 1.00 94.19 186 ASP A O 1
ATOM 1393 N N . GLU A 1 187 ? 12.703 -9.333 -27.112 1.00 95.31 187 GLU A N 1
ATOM 1394 C CA . GLU A 1 187 ? 11.502 -9.081 -26.310 1.00 95.31 187 GLU A CA 1
ATOM 1395 C C . GLU A 1 187 ? 11.218 -7.584 -26.225 1.00 95.31 187 GLU A C 1
ATOM 1397 O O . GLU A 1 187 ? 10.080 -7.158 -26.423 1.00 95.31 187 GLU A O 1
ATOM 1402 N N . PHE A 1 188 ? 12.263 -6.782 -26.024 1.00 96.19 188 PHE A N 1
ATOM 1403 C CA . PHE A 1 188 ? 12.166 -5.333 -25.968 1.00 96.19 188 PHE A CA 1
ATOM 1404 C C . PHE A 1 188 ? 11.623 -4.758 -27.282 1.00 96.19 188 PHE A C 1
ATOM 1406 O O . PHE A 1 188 ? 10.715 -3.929 -27.249 1.00 96.19 188 PHE A O 1
ATOM 1413 N N . GLU A 1 189 ? 12.090 -5.244 -28.442 1.00 94.38 189 GLU A N 1
ATOM 1414 C CA . GLU A 1 189 ? 11.532 -4.841 -29.738 1.00 94.38 189 GLU A CA 1
ATOM 1415 C C . GLU A 1 189 ? 10.031 -5.153 -29.839 1.00 94.38 189 GLU A C 1
ATOM 1417 O O . GLU A 1 189 ? 9.241 -4.303 -30.257 1.00 94.38 189 GLU A O 1
ATOM 1422 N N . LYS A 1 190 ? 9.622 -6.367 -29.454 1.00 92.44 190 LYS A N 1
ATOM 1423 C CA . LYS A 1 190 ? 8.210 -6.767 -29.515 1.00 92.44 190 LYS A CA 1
ATOM 1424 C C . LYS A 1 190 ? 7.338 -5.853 -28.670 1.00 92.44 190 LYS A C 1
ATOM 1426 O O . LYS A 1 190 ? 6.238 -5.521 -29.105 1.00 92.44 190 LYS A O 1
ATOM 1431 N N . ILE A 1 191 ? 7.815 -5.452 -27.495 1.00 91.56 191 ILE A N 1
ATOM 1432 C CA . ILE A 1 191 ? 7.087 -4.551 -26.604 1.00 91.56 191 ILE A CA 1
ATOM 1433 C C . ILE A 1 191 ? 6.969 -3.157 -27.223 1.00 91.56 191 ILE A C 1
ATOM 1435 O O . ILE A 1 191 ? 5.853 -2.663 -27.351 1.00 91.56 191 ILE A O 1
ATOM 1439 N N . ILE A 1 192 ? 8.065 -2.551 -27.696 1.00 92.25 192 ILE A N 1
ATOM 1440 C CA . ILE A 1 192 ? 8.013 -1.194 -28.277 1.00 92.25 192 ILE A CA 1
ATOM 1441 C C . ILE A 1 192 ? 7.229 -1.124 -29.602 1.00 92.25 192 ILE A C 1
ATOM 1443 O O . ILE A 1 192 ? 6.827 -0.038 -30.012 1.00 92.25 192 ILE A O 1
ATOM 1447 N N . GLN A 1 193 ? 7.023 -2.254 -30.292 1.00 87.50 193 GLN A N 1
ATOM 1448 C CA . GLN A 1 193 ? 6.238 -2.320 -31.533 1.00 87.50 193 GLN A CA 1
ATOM 1449 C C . GLN A 1 193 ? 4.755 -2.643 -31.312 1.00 87.50 193 GLN A C 1
ATOM 1451 O O . GLN A 1 193 ? 3.914 -2.142 -32.058 1.00 87.50 193 GLN A O 1
ATOM 1456 N N . ASN A 1 194 ? 4.427 -3.501 -30.341 1.00 78.19 194 ASN A N 1
ATOM 1457 C CA . ASN A 1 194 ? 3.065 -4.019 -30.158 1.00 78.19 194 ASN A CA 1
ATOM 1458 C C . ASN A 1 194 ? 2.309 -3.359 -29.000 1.00 78.19 194 ASN A C 1
ATOM 1460 O O . ASN A 1 194 ? 1.077 -3.378 -28.989 1.00 78.19 194 ASN A O 1
ATOM 1464 N N . GLU A 1 195 ? 3.019 -2.793 -28.026 1.00 75.75 195 GLU A N 1
ATOM 1465 C CA . GLU A 1 195 ? 2.433 -2.110 -26.878 1.00 75.75 195 GLU A CA 1
ATOM 1466 C C . GLU A 1 195 ? 2.647 -0.593 -26.985 1.00 75.75 195 GLU A C 1
ATOM 1468 O O . GLU A 1 195 ? 3.673 -0.111 -27.460 1.00 75.75 195 GLU A O 1
ATOM 1473 N N . SER A 1 196 ? 1.672 0.185 -26.507 1.00 83.06 196 SER A N 1
ATOM 1474 C CA . SER A 1 196 ? 1.821 1.637 -26.355 1.00 83.06 196 SER A CA 1
ATOM 1475 C C . SER A 1 196 ? 2.641 1.931 -25.097 1.00 83.06 196 SER A C 1
ATOM 1477 O O . SER A 1 196 ? 2.078 2.243 -24.045 1.00 83.06 196 SER A O 1
ATOM 1479 N N . VAL A 1 197 ? 3.961 1.800 -25.203 1.00 93.12 197 VAL A N 1
ATOM 1480 C CA . VAL A 1 197 ? 4.918 2.091 -24.126 1.00 93.12 197 VAL A CA 1
ATOM 1481 C C . VAL A 1 197 ? 5.577 3.449 -24.330 1.00 93.12 197 VAL A C 1
ATOM 1483 O O . VAL A 1 197 ? 5.735 3.898 -25.460 1.00 93.12 197 VAL A O 1
ATOM 1486 N N . PHE A 1 198 ? 5.981 4.090 -23.236 1.00 95.88 198 PHE A N 1
ATOM 1487 C CA . PHE A 1 198 ? 6.815 5.285 -23.287 1.00 95.88 198 PHE A CA 1
ATOM 1488 C C . PHE A 1 198 ? 8.287 4.876 -23.342 1.00 95.88 198 PHE A C 1
ATOM 1490 O O . PHE A 1 198 ? 8.799 4.295 -22.382 1.00 95.88 198 PHE A O 1
ATOM 1497 N N . LEU A 1 199 ? 8.960 5.155 -24.455 1.00 97.19 199 LEU A N 1
ATOM 1498 C CA . LEU A 1 199 ? 10.338 4.748 -24.701 1.00 97.19 199 LEU A CA 1
ATOM 1499 C C . LEU A 1 199 ? 11.320 5.852 -24.284 1.00 97.19 199 LEU A C 1
ATOM 1501 O O . LEU A 1 199 ? 11.388 6.920 -24.895 1.00 97.19 199 LEU A O 1
ATOM 1505 N N . LEU A 1 200 ? 12.113 5.572 -23.250 1.00 97.44 200 LEU A N 1
ATOM 1506 C CA . LEU A 1 200 ? 12.993 6.524 -22.581 1.00 97.44 200 LEU A CA 1
ATOM 1507 C C . LEU A 1 200 ? 14.473 6.147 -22.743 1.00 97.44 200 LEU A C 1
ATOM 1509 O O . LEU A 1 200 ? 14.915 5.086 -22.301 1.00 97.44 200 LEU A O 1
ATOM 1513 N N . ASN A 1 201 ? 15.263 7.075 -23.283 1.00 97.62 201 ASN A N 1
ATOM 1514 C CA . ASN A 1 201 ? 16.721 6.966 -23.318 1.00 97.62 201 ASN A CA 1
ATOM 1515 C C . ASN A 1 201 ? 17.345 7.777 -22.182 1.00 97.62 201 ASN A C 1
ATOM 1517 O O . ASN A 1 201 ? 17.178 8.995 -22.125 1.00 97.62 201 ASN A O 1
ATOM 1521 N N . VAL A 1 202 ? 18.116 7.129 -21.313 1.00 96.69 202 VAL A N 1
ATOM 1522 C CA . VAL A 1 202 ? 18.796 7.809 -20.194 1.00 96.69 202 VAL A CA 1
ATOM 1523 C C . VAL A 1 202 ? 20.311 7.868 -20.342 1.00 96.69 202 VAL A C 1
ATOM 1525 O O . VAL A 1 202 ? 21.036 8.174 -19.394 1.00 96.69 202 VAL A O 1
ATOM 1528 N N . HIS A 1 203 ? 20.830 7.538 -21.527 1.00 95.62 203 HIS A N 1
ATOM 1529 C CA . HIS A 1 203 ? 22.264 7.562 -21.746 1.00 95.62 203 HIS A CA 1
ATOM 1530 C C . HIS A 1 203 ? 22.808 8.992 -21.808 1.00 95.62 203 HIS A C 1
ATOM 1532 O O . HIS A 1 203 ? 22.354 9.827 -22.591 1.00 95.62 203 HIS A O 1
ATOM 1538 N N . THR A 1 204 ? 23.855 9.229 -21.021 1.00 91.88 204 THR A N 1
ATOM 1539 C CA . THR A 1 204 ? 24.676 10.432 -21.084 1.00 91.88 204 THR A CA 1
ATOM 1540 C C . THR A 1 204 ? 26.160 10.055 -21.191 1.00 91.88 204 THR A C 1
ATOM 1542 O O . THR A 1 204 ? 26.594 9.130 -20.491 1.00 91.88 204 THR A O 1
ATOM 1545 N N . PRO A 1 205 ? 26.956 10.730 -22.042 1.00 92.19 205 PRO A N 1
ATOM 1546 C CA . PRO A 1 205 ? 26.534 11.691 -23.072 1.00 92.19 205 PRO A CA 1
ATOM 1547 C C . PRO A 1 205 ? 25.674 11.031 -24.168 1.00 92.19 205 PRO A C 1
ATOM 1549 O O . PRO A 1 205 ? 25.663 9.813 -24.295 1.00 92.19 205 PRO A O 1
ATOM 1552 N N . TYR A 1 206 ? 24.946 11.817 -24.965 1.00 92.06 206 TYR A N 1
ATOM 1553 C CA . TYR A 1 206 ? 24.111 11.275 -26.048 1.00 92.06 206 TYR A CA 1
ATOM 1554 C C . TYR A 1 206 ? 24.965 10.600 -27.137 1.00 92.06 206 TYR A C 1
ATOM 1556 O O . TYR A 1 206 ? 25.937 11.191 -27.608 1.00 92.06 206 TYR A O 1
ATOM 1564 N N . GLN A 1 207 ? 24.589 9.382 -27.549 1.00 90.38 207 GLN A N 1
ATOM 1565 C CA . GLN A 1 207 ? 25.319 8.577 -28.549 1.00 90.38 207 GLN A CA 1
ATOM 1566 C C . GLN A 1 207 ? 24.419 7.981 -29.646 1.00 90.38 207 GLN A C 1
ATOM 1568 O O . GLN A 1 207 ? 24.861 7.120 -30.396 1.00 90.38 207 GLN A O 1
ATOM 1573 N N . GLY A 1 208 ? 23.171 8.440 -29.748 1.00 93.56 208 GLY A N 1
ATOM 1574 C CA . GLY A 1 208 ? 22.156 7.862 -30.630 1.00 93.56 208 GLY A CA 1
ATOM 1575 C C . GLY A 1 208 ? 20.945 7.363 -29.848 1.00 93.56 208 GLY A C 1
ATOM 1576 O O . GLY A 1 208 ? 20.916 7.399 -28.610 1.00 93.56 208 GLY A O 1
ATOM 1577 N N . LYS A 1 209 ? 19.911 6.941 -30.575 1.00 96.31 209 LYS A N 1
ATOM 1578 C CA . LYS A 1 209 ? 18.663 6.452 -29.985 1.00 96.31 209 LYS A CA 1
ATOM 1579 C C . LYS A 1 209 ? 18.040 5.312 -30.777 1.00 96.31 209 LYS A C 1
ATOM 1581 O O . LYS A 1 209 ? 18.209 5.198 -31.986 1.00 96.31 209 LYS A O 1
ATOM 1586 N N . ILE A 1 210 ? 17.238 4.504 -30.095 1.00 96.19 210 ILE A N 1
ATOM 1587 C CA . ILE A 1 210 ? 16.375 3.526 -30.744 1.00 96.19 210 ILE A CA 1
ATOM 1588 C C . ILE A 1 210 ? 15.245 4.297 -31.438 1.00 96.19 210 ILE A C 1
ATOM 1590 O O . ILE A 1 210 ? 14.709 5.283 -30.916 1.00 96.19 210 ILE A O 1
ATOM 1594 N N . LYS A 1 211 ? 14.890 3.889 -32.657 1.00 93.94 211 LYS A N 1
ATOM 1595 C CA . LYS A 1 211 ? 13.797 4.520 -33.402 1.00 93.94 211 LYS A CA 1
ATOM 1596 C C . LYS A 1 211 ? 12.496 4.436 -32.593 1.00 93.94 211 LYS A C 1
ATOM 1598 O O . LYS A 1 211 ? 12.137 3.364 -32.127 1.00 93.94 211 LYS A O 1
ATOM 1603 N N . GLY A 1 212 ? 11.791 5.560 -32.470 1.00 92.00 212 GLY A N 1
ATOM 1604 C CA . GLY A 1 212 ? 10.568 5.654 -31.662 1.00 92.00 212 GLY A CA 1
ATOM 1605 C C . GLY A 1 212 ? 10.792 6.105 -30.217 1.00 92.00 212 GLY A C 1
ATOM 1606 O O . GLY A 1 212 ? 9.841 6.118 -29.456 1.00 92.00 212 GLY A O 1
ATOM 1607 N N . THR A 1 213 ? 12.018 6.485 -29.835 1.00 96.31 213 THR A N 1
ATOM 1608 C CA . THR A 1 213 ? 12.281 7.079 -28.511 1.00 96.31 213 THR A CA 1
ATOM 1609 C C . THR A 1 213 ? 11.483 8.364 -28.325 1.00 96.31 213 THR A C 1
ATOM 1611 O O . THR A 1 213 ? 11.648 9.298 -29.118 1.00 96.31 213 THR A O 1
ATOM 1614 N N . ASP A 1 214 ? 10.682 8.409 -27.262 1.00 95.62 214 ASP A N 1
ATOM 1615 C CA . ASP A 1 214 ? 9.825 9.537 -26.909 1.00 95.62 214 ASP A CA 1
ATOM 1616 C C . ASP A 1 214 ? 10.620 10.663 -26.245 1.00 95.62 214 ASP A C 1
ATOM 1618 O O . ASP A 1 214 ? 10.467 11.825 -26.616 1.00 95.62 214 ASP A O 1
ATOM 1622 N N . GLU A 1 215 ? 11.512 10.329 -25.304 1.00 96.19 215 GLU A N 1
ATOM 1623 C CA . GLU A 1 215 ? 12.293 11.321 -24.558 1.00 96.19 215 GLU A CA 1
ATOM 1624 C C . GLU A 1 215 ? 13.725 10.851 -24.265 1.00 96.19 215 GLU A C 1
ATOM 1626 O O . GLU A 1 215 ? 14.016 9.656 -24.152 1.00 96.19 215 GLU A O 1
ATOM 1631 N N . ILE A 1 216 ? 14.639 11.820 -24.134 1.00 96.31 216 ILE A N 1
ATOM 1632 C CA . ILE A 1 216 ? 16.042 11.596 -23.782 1.00 96.31 216 ILE A CA 1
ATOM 1633 C C . ILE A 1 216 ? 16.379 12.415 -22.532 1.00 96.31 216 ILE A C 1
ATOM 1635 O O . ILE A 1 216 ? 16.307 13.645 -22.546 1.00 96.31 216 ILE A O 1
ATOM 1639 N N . ILE A 1 217 ? 16.801 11.744 -21.459 1.00 94.69 217 ILE A N 1
ATOM 1640 C CA . ILE A 1 217 ? 17.163 12.380 -20.187 1.00 94.69 217 ILE A CA 1
ATOM 1641 C C . ILE A 1 217 ? 18.631 12.094 -19.875 1.00 94.69 217 ILE A C 1
ATOM 1643 O O . ILE A 1 217 ? 19.000 11.006 -19.451 1.00 94.69 217 ILE A O 1
ATOM 1647 N N . GLY A 1 218 ? 19.482 13.103 -20.071 1.00 85.62 218 GLY A N 1
ATOM 1648 C CA . GLY A 1 218 ? 20.930 12.990 -19.867 1.00 85.62 218 GLY A CA 1
ATOM 1649 C C . GLY A 1 218 ? 21.408 13.144 -18.415 1.00 85.62 218 GLY A C 1
ATOM 1650 O O . GLY A 1 218 ? 22.605 13.048 -18.166 1.00 85.62 218 GLY A O 1
ATOM 1651 N N . ASP A 1 219 ? 20.510 13.402 -17.464 1.00 89.69 219 ASP A N 1
ATOM 1652 C CA . ASP A 1 219 ? 20.806 13.523 -16.027 1.00 89.69 219 ASP A CA 1
ATOM 1653 C C . ASP A 1 219 ? 20.016 12.452 -15.263 1.00 89.69 219 ASP A C 1
ATOM 1655 O O . ASP A 1 219 ? 19.023 12.724 -14.587 1.00 89.69 219 ASP A O 1
ATOM 1659 N N . TRP A 1 220 ? 20.432 11.198 -15.461 1.00 87.62 220 TRP A N 1
ATOM 1660 C CA . TRP A 1 220 ? 19.772 10.006 -14.922 1.00 87.62 220 TRP A CA 1
ATOM 1661 C C . TRP A 1 220 ? 19.800 9.949 -13.386 1.00 87.62 220 TRP A C 1
ATOM 1663 O O . TRP A 1 220 ? 18.892 9.385 -12.783 1.00 87.62 220 TRP A O 1
ATOM 1673 N N . GLU A 1 221 ? 20.794 10.578 -12.748 1.00 87.94 221 GLU A N 1
ATOM 1674 C CA . GLU A 1 221 ? 20.902 10.670 -11.284 1.00 87.94 221 GLU A CA 1
ATOM 1675 C C . GLU A 1 221 ? 19.816 11.562 -10.669 1.00 87.94 221 GLU A C 1
ATOM 1677 O O . GLU A 1 221 ? 19.470 11.399 -9.502 1.00 87.94 221 GLU A O 1
ATOM 1682 N N . ASN A 1 222 ? 19.254 12.496 -11.443 1.00 87.75 222 ASN A N 1
ATOM 1683 C CA . ASN A 1 222 ? 18.214 13.418 -10.990 1.00 87.75 222 ASN A CA 1
ATOM 1684 C C . ASN A 1 222 ? 16.935 13.290 -11.826 1.00 87.75 222 ASN A C 1
ATOM 1686 O O . ASN A 1 222 ? 16.306 14.298 -12.165 1.00 87.75 222 ASN A O 1
ATOM 1690 N N . ILE A 1 223 ? 16.531 12.057 -12.147 1.00 87.12 223 ILE A N 1
ATOM 1691 C CA . ILE A 1 223 ? 15.344 11.770 -12.967 1.00 87.12 223 ILE A CA 1
ATOM 1692 C C . ILE A 1 223 ? 14.064 12.449 -12.436 1.00 87.12 223 ILE A C 1
ATOM 1694 O O . ILE A 1 223 ? 13.218 12.873 -13.221 1.00 87.12 223 ILE A O 1
ATOM 1698 N N . GLU A 1 224 ? 13.972 12.689 -11.121 1.00 82.88 224 GLU A N 1
ATOM 1699 C CA . GLU A 1 224 ? 12.858 13.406 -10.477 1.00 82.88 224 GLU A CA 1
ATOM 1700 C C . GLU A 1 224 ? 12.653 14.839 -10.998 1.00 82.88 224 GLU A C 1
ATOM 1702 O O . GLU A 1 224 ? 11.543 15.369 -10.960 1.00 82.88 224 GLU A O 1
ATOM 1707 N N . LYS A 1 225 ? 13.703 15.489 -11.517 1.00 87.00 225 LYS A N 1
ATOM 1708 C CA . LYS A 1 225 ? 13.600 16.846 -12.082 1.00 87.00 225 LYS A CA 1
ATOM 1709 C C . LYS A 1 225 ? 12.873 16.871 -13.426 1.00 87.00 225 LYS A C 1
ATOM 1711 O O . LYS A 1 225 ? 12.486 17.940 -13.888 1.00 87.00 225 LYS A O 1
ATOM 1716 N N . TYR A 1 226 ? 12.690 15.712 -14.053 1.00 88.31 226 TYR A N 1
ATOM 1717 C CA . TYR A 1 226 ? 12.140 15.573 -15.398 1.00 88.31 226 TYR A CA 1
ATOM 1718 C C . TYR A 1 226 ? 10.726 14.987 -15.399 1.00 88.31 226 TYR A C 1
ATOM 1720 O O . TYR A 1 226 ? 10.246 14.551 -16.441 1.00 88.31 226 TYR A O 1
ATOM 1728 N N . MET A 1 227 ? 10.028 15.017 -14.259 1.00 83.75 227 MET A N 1
ATOM 1729 C CA . MET A 1 227 ? 8.659 14.500 -14.124 1.00 83.75 227 MET A CA 1
ATOM 1730 C C . MET A 1 227 ? 7.673 15.096 -15.134 1.00 83.75 227 MET A C 1
ATOM 1732 O O . MET A 1 227 ? 6.757 14.404 -15.566 1.00 83.75 227 MET A O 1
ATOM 1736 N N . ASP A 1 228 ? 7.876 16.345 -15.559 1.00 86.38 228 ASP A N 1
ATOM 1737 C CA . ASP A 1 228 ? 7.034 16.991 -16.575 1.00 86.38 228 ASP A CA 1
ATOM 1738 C C . ASP A 1 228 ? 7.170 16.370 -17.972 1.00 86.38 228 ASP A C 1
ATOM 1740 O O . ASP A 1 228 ? 6.288 16.547 -18.813 1.00 86.38 228 ASP A O 1
ATOM 1744 N N . LYS A 1 229 ? 8.267 15.647 -18.215 1.00 88.69 229 LYS A N 1
ATOM 1745 C CA . LYS A 1 229 ? 8.561 14.968 -19.478 1.00 88.69 229 LYS A CA 1
ATOM 1746 C C . LYS A 1 229 ? 8.200 13.485 -19.472 1.00 88.69 229 LYS A C 1
ATOM 1748 O O . LYS A 1 229 ? 8.219 12.855 -20.522 1.00 88.69 229 LYS A O 1
ATOM 1753 N N . LEU A 1 230 ? 7.907 12.925 -18.302 1.00 90.69 230 LEU A N 1
ATOM 1754 C CA . LEU A 1 230 ? 7.530 11.525 -18.152 1.00 90.69 230 LEU A CA 1
ATOM 1755 C C . LEU A 1 230 ? 5.997 11.361 -18.209 1.00 90.69 230 LEU A C 1
ATOM 1757 O O . LEU A 1 230 ? 5.256 12.335 -18.019 1.00 90.69 230 LEU A O 1
ATOM 1761 N N . PRO A 1 231 ? 5.477 10.142 -18.453 1.00 87.19 231 PRO A N 1
ATOM 1762 C CA . PRO A 1 231 ? 4.040 9.902 -18.464 1.00 87.19 231 PRO A CA 1
ATOM 1763 C C . PRO A 1 231 ? 3.383 10.270 -17.131 1.00 87.19 231 PRO A C 1
ATOM 1765 O O . PRO A 1 231 ? 3.608 9.646 -16.100 1.00 87.19 231 PRO A O 1
ATOM 1768 N N . LYS A 1 232 ? 2.470 11.247 -17.159 1.00 82.81 232 LYS A N 1
ATOM 1769 C CA . LYS A 1 232 ? 1.707 11.648 -15.961 1.00 82.81 232 LYS A CA 1
ATOM 1770 C C . LYS A 1 232 ? 0.851 10.511 -15.396 1.00 82.81 232 LYS A C 1
ATOM 1772 O O . LYS A 1 232 ? 0.548 10.493 -14.205 1.00 82.81 232 LYS A O 1
ATOM 1777 N N . ASN A 1 233 ? 0.424 9.592 -16.261 1.00 79.69 233 ASN A N 1
ATOM 1778 C CA . ASN A 1 233 ? -0.282 8.384 -15.866 1.00 79.69 233 ASN A CA 1
ATOM 1779 C C . ASN A 1 233 ? 0.732 7.261 -15.601 1.00 79.69 233 ASN A C 1
ATOM 1781 O O . ASN A 1 233 ? 1.256 6.669 -16.538 1.00 79.69 233 ASN A O 1
ATOM 1785 N N . VAL A 1 234 ? 0.950 6.946 -14.323 1.00 82.19 234 VAL A N 1
ATOM 1786 C CA . VAL A 1 234 ? 1.903 5.920 -13.854 1.00 82.19 234 VAL A CA 1
ATOM 1787 C C . VAL A 1 234 ? 1.538 4.478 -14.246 1.00 82.19 234 VAL A C 1
ATOM 1789 O O . VAL A 1 234 ? 2.339 3.564 -14.047 1.00 82.19 234 VAL A O 1
ATOM 1792 N N . SER A 1 235 ? 0.339 4.259 -14.795 1.00 80.88 235 SER A N 1
ATOM 1793 C CA . SER A 1 235 ? -0.068 2.982 -15.395 1.00 80.88 235 SER A CA 1
ATOM 1794 C C . SER A 1 235 ? 0.401 2.818 -16.844 1.00 80.88 235 SER A C 1
ATOM 1796 O O . SER A 1 235 ? 0.290 1.721 -17.385 1.00 80.88 235 SER A O 1
ATOM 1798 N N . VAL A 1 236 ? 0.905 3.879 -17.489 1.00 86.50 236 VAL A N 1
ATOM 1799 C CA . VAL A 1 236 ? 1.538 3.768 -18.811 1.00 86.50 236 VAL A CA 1
ATOM 1800 C C . VAL A 1 236 ? 2.877 3.046 -18.636 1.00 86.50 236 VAL A C 1
ATOM 1802 O O . VAL A 1 236 ? 3.699 3.518 -17.845 1.00 86.50 236 VAL A O 1
ATOM 1805 N N . PRO A 1 237 ? 3.118 1.920 -19.334 1.00 92.06 237 PRO A N 1
ATOM 1806 C CA . PRO A 1 237 ? 4.384 1.213 -19.217 1.00 92.06 237 PRO A CA 1
ATOM 1807 C C . PRO A 1 237 ? 5.542 2.065 -19.737 1.00 92.06 237 PRO A C 1
ATOM 1809 O O . PRO A 1 237 ? 5.410 2.735 -20.763 1.00 92.06 237 PRO A O 1
ATOM 1812 N N . VAL A 1 238 ? 6.680 2.013 -19.049 1.00 96.00 238 VAL A N 1
ATOM 1813 C CA . VAL A 1 238 ? 7.897 2.733 -19.446 1.00 96.00 238 VAL A CA 1
ATOM 1814 C C . VAL A 1 238 ? 8.955 1.725 -19.863 1.00 96.00 238 VAL A C 1
ATOM 1816 O O . VAL A 1 238 ? 9.347 0.879 -19.068 1.00 96.00 238 VAL A O 1
ATOM 1819 N N . ALA A 1 239 ? 9.429 1.826 -21.099 1.00 97.38 239 ALA A N 1
ATOM 1820 C CA . ALA A 1 239 ? 10.564 1.064 -21.592 1.00 97.38 239 ALA A CA 1
ATOM 1821 C C . ALA A 1 239 ? 11.807 1.957 -21.516 1.00 97.38 239 ALA A C 1
ATOM 1823 O O . ALA A 1 239 ? 11.869 2.989 -22.179 1.00 97.38 239 ALA A O 1
ATOM 1824 N N . VAL A 1 240 ? 12.777 1.605 -20.678 1.00 97.75 240 VAL A N 1
ATOM 1825 C CA . VAL A 1 240 ? 13.974 2.409 -20.425 1.00 97.75 240 VAL A CA 1
ATOM 1826 C C . VAL A 1 240 ? 15.217 1.697 -20.934 1.00 97.75 240 VAL A C 1
ATOM 1828 O O . VAL A 1 240 ? 15.352 0.482 -20.825 1.00 97.75 240 VAL A O 1
ATOM 1831 N N . TYR A 1 241 ? 16.140 2.463 -21.505 1.00 98.00 241 TYR A N 1
ATOM 1832 C CA . TYR A 1 241 ? 17.423 1.934 -21.937 1.00 98.00 241 TYR A CA 1
ATOM 1833 C C . TYR A 1 241 ? 18.530 2.989 -21.841 1.00 98.00 241 TYR A C 1
ATOM 1835 O O . TYR A 1 241 ? 18.301 4.200 -21.768 1.00 98.00 241 TYR A O 1
ATOM 1843 N N . CYS A 1 242 ? 19.772 2.517 -21.820 1.00 96.44 242 CYS A N 1
ATOM 1844 C CA . CYS A 1 242 ? 20.967 3.350 -21.896 1.00 96.44 242 CYS A CA 1
ATOM 1845 C C . CYS A 1 242 ? 22.002 2.679 -22.812 1.00 96.44 242 CYS A C 1
ATOM 1847 O O . CYS A 1 242 ? 21.639 1.866 -23.654 1.00 96.44 242 CYS A O 1
ATOM 1849 N N . ARG A 1 243 ? 23.299 2.977 -22.662 1.00 96.00 243 ARG A N 1
ATOM 1850 C CA . ARG A 1 243 ? 24.346 2.327 -23.465 1.00 96.00 243 ARG A CA 1
ATOM 1851 C C . ARG A 1 243 ? 24.578 0.855 -23.116 1.00 96.00 243 ARG A C 1
ATOM 1853 O O . ARG A 1 243 ? 24.623 0.035 -24.018 1.00 96.00 243 ARG A O 1
ATOM 1860 N N . SER A 1 244 ? 24.744 0.535 -21.832 1.00 94.12 244 SER A N 1
ATOM 1861 C CA . SER A 1 244 ? 25.187 -0.793 -21.370 1.00 94.12 244 SER A CA 1
ATOM 1862 C C . SER A 1 244 ? 24.283 -1.421 -20.298 1.00 94.12 244 SER A C 1
ATOM 1864 O O . SER A 1 244 ? 24.729 -2.306 -19.578 1.00 94.12 244 SER A O 1
ATOM 1866 N N . GLY A 1 245 ? 23.075 -0.893 -20.085 1.00 93.00 245 GLY A N 1
ATOM 1867 C CA . GLY A 1 245 ? 22.125 -1.321 -19.039 1.00 93.00 245 GLY A CA 1
ATOM 1868 C C . GLY A 1 245 ? 22.275 -0.625 -17.673 1.00 93.00 245 GLY A C 1
ATOM 1869 O O . GLY A 1 245 ? 21.290 -0.290 -17.034 1.00 93.00 245 GLY A O 1
ATOM 1870 N N . ARG A 1 246 ? 23.493 -0.276 -17.238 1.00 93.62 246 ARG A N 1
ATOM 1871 C CA . ARG A 1 246 ? 23.731 0.210 -15.855 1.00 93.62 246 ARG A CA 1
ATOM 1872 C C . ARG A 1 246 ? 22.938 1.466 -15.446 1.00 93.62 246 ARG A C 1
ATOM 1874 O O . ARG A 1 246 ? 22.558 1.611 -14.291 1.00 93.62 246 ARG A O 1
ATOM 1881 N N . MET A 1 247 ? 22.768 2.426 -16.355 1.00 94.12 247 MET A N 1
ATOM 1882 C CA . MET A 1 247 ? 22.034 3.666 -16.045 1.00 94.12 247 MET A CA 1
ATOM 1883 C C . MET A 1 247 ? 20.523 3.460 -16.121 1.00 94.12 247 MET A C 1
ATOM 1885 O O . MET A 1 247 ? 19.793 4.045 -15.326 1.00 94.12 247 MET A O 1
ATOM 1889 N N . SER A 1 248 ? 20.058 2.635 -17.060 1.00 96.12 248 SER A N 1
ATOM 1890 C CA . SER A 1 248 ? 18.639 2.321 -17.196 1.00 96.12 248 SER A CA 1
ATOM 1891 C C . SER A 1 248 ? 18.131 1.480 -16.032 1.00 96.12 248 SER A C 1
ATOM 1893 O O . SER A 1 248 ? 17.052 1.781 -15.540 1.00 96.12 248 SER A O 1
ATOM 1895 N N . GLU A 1 249 ? 18.949 0.577 -15.489 1.00 95.56 249 GLU A N 1
ATOM 1896 C CA . GLU A 1 249 ? 18.647 -0.166 -14.260 1.00 95.56 249 GLU A CA 1
ATOM 1897 C C . GLU A 1 249 ? 18.398 0.781 -13.071 1.00 95.56 249 GLU A C 1
ATOM 1899 O O . GLU A 1 249 ? 17.372 0.707 -12.392 1.00 95.56 249 GLU A O 1
ATOM 1904 N N . ALA A 1 250 ? 19.310 1.735 -12.845 1.00 92.19 250 ALA A N 1
ATOM 1905 C CA . ALA A 1 250 ? 19.177 2.708 -11.761 1.00 92.19 250 ALA A CA 1
ATOM 1906 C C . ALA A 1 250 ? 17.921 3.582 -11.919 1.00 92.19 250 ALA A C 1
ATOM 1908 O O . ALA A 1 250 ? 17.219 3.853 -10.943 1.00 92.19 250 ALA A O 1
ATOM 1909 N N . VAL A 1 251 ? 17.618 3.998 -13.150 1.00 95.00 251 VAL A N 1
ATOM 1910 C CA . VAL A 1 251 ? 16.406 4.767 -13.446 1.00 95.00 251 VAL A CA 1
ATOM 1911 C C . VAL A 1 251 ? 15.149 3.914 -13.302 1.00 95.00 251 VAL A C 1
ATOM 1913 O O . VAL A 1 251 ? 14.154 4.414 -12.786 1.00 95.00 251 VAL A O 1
ATOM 1916 N N . ALA A 1 252 ? 15.170 2.643 -13.699 1.00 95.06 252 ALA A N 1
ATOM 1917 C CA . ALA A 1 252 ? 14.032 1.741 -13.564 1.00 95.06 252 ALA A CA 1
ATOM 1918 C C . ALA A 1 252 ? 13.613 1.590 -12.095 1.00 95.06 252 ALA A C 1
ATOM 1920 O O . ALA A 1 252 ? 12.427 1.699 -11.769 1.00 95.06 252 ALA A O 1
ATOM 1921 N N . GLU A 1 253 ? 14.587 1.426 -11.197 1.00 88.19 253 GLU A N 1
ATOM 1922 C CA . GLU A 1 253 ? 14.349 1.399 -9.752 1.00 88.19 253 GLU A CA 1
ATOM 1923 C C . GLU A 1 253 ? 13.786 2.723 -9.229 1.00 88.19 253 GLU A C 1
ATOM 1925 O O . GLU A 1 253 ? 12.887 2.732 -8.385 1.00 88.19 253 GLU A O 1
ATOM 1930 N N . GLU A 1 254 ? 14.259 3.856 -9.741 1.00 86.00 254 GLU A N 1
ATOM 1931 C CA . GLU 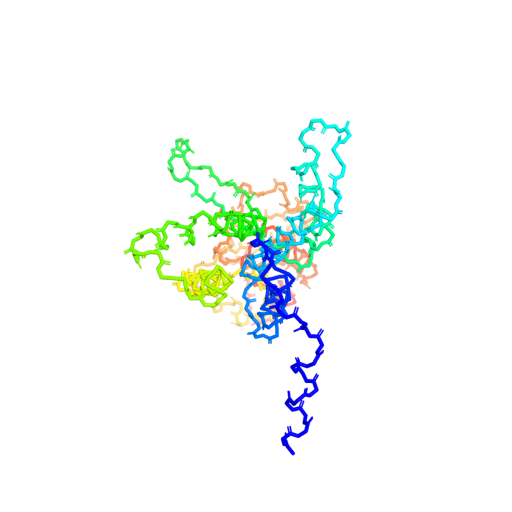A 1 254 ? 13.750 5.158 -9.318 1.00 86.00 254 GLU A CA 1
ATOM 1932 C C . GLU A 1 254 ? 12.319 5.415 -9.821 1.00 86.00 254 GLU A C 1
ATOM 1934 O O . GLU A 1 254 ? 11.448 5.804 -9.045 1.00 86.00 254 GLU A O 1
ATOM 1939 N N . LEU A 1 255 ? 12.013 5.074 -11.076 1.00 88.69 255 LEU A N 1
ATOM 1940 C CA . LEU A 1 255 ? 10.651 5.117 -11.622 1.00 88.69 255 LEU A CA 1
ATOM 1941 C C . LEU A 1 255 ? 9.699 4.221 -10.818 1.00 88.69 255 LEU A C 1
ATOM 1943 O O . LEU A 1 255 ? 8.581 4.617 -10.476 1.00 88.69 255 LEU A O 1
ATOM 1947 N N . LYS A 1 256 ? 10.149 3.029 -10.428 1.00 84.69 256 LYS A N 1
ATOM 1948 C CA . LYS A 1 256 ? 9.381 2.150 -9.544 1.00 84.69 256 LYS A CA 1
ATOM 1949 C C . LYS A 1 256 ? 9.101 2.801 -8.186 1.00 84.69 256 LYS A C 1
ATOM 1951 O O . LYS A 1 256 ? 7.969 2.720 -7.703 1.00 84.69 256 LYS A O 1
ATOM 1956 N N . LYS A 1 257 ? 10.077 3.485 -7.574 1.00 77.12 257 LYS A N 1
ATOM 1957 C CA . LYS A 1 257 ? 9.867 4.244 -6.321 1.00 77.12 257 LYS A CA 1
ATOM 1958 C C . LYS A 1 257 ? 8.894 5.410 -6.498 1.00 77.12 257 LYS A C 1
ATOM 1960 O O . LYS A 1 257 ? 8.117 5.687 -5.584 1.00 77.12 257 LYS A O 1
ATOM 1965 N N . MET A 1 258 ? 8.897 6.048 -7.668 1.00 77.50 258 MET A N 1
ATOM 1966 C CA . MET A 1 258 ? 7.949 7.106 -8.038 1.00 77.50 258 MET A CA 1
ATOM 1967 C C . MET A 1 258 ? 6.522 6.596 -8.282 1.00 77.50 258 MET A C 1
ATOM 1969 O O . MET A 1 258 ? 5.589 7.397 -8.337 1.00 77.50 258 MET A O 1
ATOM 1973 N N . GLY A 1 259 ? 6.328 5.278 -8.390 1.00 76.06 259 GLY A N 1
ATOM 1974 C CA . GLY A 1 259 ? 5.016 4.645 -8.504 1.00 76.06 259 GLY A CA 1
ATOM 1975 C C . GLY A 1 259 ? 4.629 4.200 -9.913 1.00 76.06 259 GLY A C 1
ATOM 1976 O O . GLY A 1 259 ? 3.471 3.823 -10.102 1.00 76.06 259 GLY A O 1
ATOM 1977 N N . TYR A 1 260 ? 5.557 4.210 -10.877 1.00 83.12 260 TYR A N 1
ATOM 1978 C CA . TYR A 1 260 ? 5.336 3.579 -12.182 1.00 83.12 260 TYR A CA 1
ATOM 1979 C C . TYR A 1 260 ? 5.104 2.077 -12.005 1.00 83.12 260 TYR A C 1
ATOM 1981 O O . TYR A 1 260 ? 5.824 1.402 -11.268 1.00 83.12 260 TYR A O 1
ATOM 1989 N N . GLN A 1 261 ? 4.055 1.563 -12.646 1.00 84.44 261 GLN A N 1
ATOM 1990 C CA . GLN A 1 261 ? 3.546 0.216 -12.370 1.00 84.44 261 GLN A CA 1
ATOM 1991 C C . GLN A 1 261 ? 4.259 -0.867 -13.180 1.00 84.44 261 GLN A C 1
ATOM 1993 O O . GLN A 1 261 ? 4.471 -1.966 -12.669 1.00 84.44 261 GLN A O 1
ATOM 1998 N N . LYS A 1 262 ? 4.638 -0.557 -14.423 1.00 89.94 262 LYS A N 1
ATOM 1999 C CA . LYS A 1 262 ? 5.289 -1.492 -15.341 1.00 89.94 262 LYS A CA 1
ATOM 2000 C C . LYS A 1 262 ? 6.478 -0.806 -16.003 1.00 89.94 262 LYS A C 1
ATOM 2002 O O . LYS A 1 262 ? 6.294 0.147 -16.759 1.00 89.94 262 LYS A O 1
ATOM 2007 N N . ILE A 1 263 ? 7.681 -1.267 -15.682 1.00 95.31 263 ILE A N 1
ATOM 2008 C CA . ILE A 1 263 ? 8.927 -0.780 -16.263 1.00 95.31 263 ILE A CA 1
ATOM 2009 C C . ILE A 1 263 ? 9.612 -1.947 -16.972 1.00 95.31 263 ILE A C 1
ATOM 2011 O O . ILE A 1 263 ? 9.759 -3.022 -16.392 1.00 95.31 263 ILE A O 1
ATOM 2015 N N . TYR A 1 264 ? 10.047 -1.723 -18.204 1.00 97.12 264 TYR A N 1
ATOM 2016 C CA . TYR A 1 264 ? 10.870 -2.654 -18.964 1.00 97.12 264 TYR A CA 1
ATOM 2017 C C . TYR A 1 264 ? 12.269 -2.066 -19.111 1.00 97.12 264 TYR A C 1
ATOM 2019 O O . TYR A 1 264 ? 12.398 -0.935 -19.575 1.00 97.12 264 TYR A O 1
ATOM 2027 N N . ASP A 1 265 ? 13.301 -2.806 -18.727 1.00 97.69 265 ASP A N 1
ATOM 2028 C CA . ASP A 1 265 ? 14.697 -2.406 -18.929 1.00 97.69 265 ASP A CA 1
ATOM 2029 C C . ASP A 1 265 ? 15.314 -3.244 -20.050 1.00 97.69 265 ASP A C 1
ATOM 2031 O O . ASP A 1 265 ? 15.081 -4.451 -20.130 1.00 97.69 265 ASP A O 1
ATOM 2035 N N . LEU A 1 266 ? 16.082 -2.608 -20.932 1.00 97.81 266 LEU A N 1
ATOM 2036 C CA . LEU A 1 266 ? 16.777 -3.297 -22.015 1.00 97.81 266 LEU A CA 1
ATOM 2037 C C . LEU A 1 266 ? 18.072 -3.929 -21.497 1.00 97.81 266 LEU A C 1
ATOM 2039 O O . LEU A 1 266 ? 19.052 -3.230 -21.213 1.00 97.81 266 LEU A O 1
ATOM 2043 N N . GLU A 1 267 ? 18.106 -5.259 -21.463 1.00 95.94 267 GLU A N 1
ATOM 2044 C CA . GLU A 1 267 ? 19.295 -6.019 -21.098 1.00 95.94 267 GLU A CA 1
ATOM 2045 C C . GLU A 1 267 ? 20.464 -5.681 -22.029 1.00 95.94 267 GLU A C 1
ATOM 2047 O O . GLU A 1 267 ? 20.355 -5.728 -23.253 1.00 95.94 267 GLU A O 1
ATOM 2052 N N . GLY A 1 268 ? 21.596 -5.286 -21.440 1.00 93.25 268 GLY A N 1
ATOM 2053 C CA . GLY A 1 268 ? 22.798 -4.896 -22.181 1.00 93.25 268 GLY A CA 1
ATOM 2054 C C . GLY A 1 268 ? 22.711 -3.549 -22.918 1.00 93.25 268 GLY A C 1
ATOM 2055 O O . GLY A 1 268 ? 23.718 -3.100 -23.468 1.00 93.25 268 GLY A O 1
ATOM 2056 N N . GLY A 1 269 ? 21.567 -2.855 -22.872 1.00 96.69 269 GLY A N 1
ATOM 2057 C CA . GLY A 1 269 ? 21.365 -1.530 -23.462 1.00 96.69 269 GLY A CA 1
ATOM 2058 C C . GLY A 1 269 ? 21.567 -1.474 -24.982 1.00 96.69 269 GLY A C 1
ATOM 2059 O O . GLY A 1 269 ? 21.406 -2.462 -25.696 1.00 96.69 269 GLY A O 1
ATOM 2060 N N . MET A 1 270 ? 21.936 -0.293 -25.490 1.00 97.12 270 MET A N 1
ATOM 2061 C CA . MET A 1 270 ? 22.198 -0.074 -26.919 1.00 97.12 270 MET A CA 1
ATOM 2062 C C . MET A 1 270 ? 23.297 -0.985 -27.473 1.00 97.12 270 MET A C 1
ATOM 2064 O O . MET A 1 270 ? 23.195 -1.385 -28.625 1.00 97.12 270 MET A O 1
ATOM 2068 N N . ASN A 1 271 ? 24.299 -1.364 -26.673 1.00 96.44 271 ASN A N 1
ATOM 2069 C CA . ASN A 1 271 ? 25.339 -2.284 -27.137 1.00 96.44 271 ASN A CA 1
ATOM 2070 C C . ASN A 1 271 ? 24.731 -3.633 -27.563 1.00 96.44 271 ASN A C 1
ATOM 2072 O O . ASN A 1 271 ? 24.968 -4.087 -28.677 1.00 96.44 271 ASN A O 1
ATOM 2076 N N . ALA A 1 272 ? 23.895 -4.239 -26.711 1.00 96.44 272 ALA A N 1
ATOM 2077 C CA . ALA A 1 272 ? 23.227 -5.504 -27.028 1.00 96.44 272 ALA A CA 1
ATOM 2078 C C . ALA A 1 272 ? 22.197 -5.350 -28.161 1.00 96.44 272 ALA A C 1
ATOM 2080 O O . ALA A 1 272 ? 22.021 -6.251 -28.982 1.00 96.44 272 ALA A O 1
ATOM 2081 N N . TRP A 1 273 ? 21.542 -4.187 -28.242 1.00 97.06 273 TRP A N 1
ATOM 2082 C CA . TRP A 1 273 ? 20.662 -3.845 -29.360 1.00 97.06 273 TRP A CA 1
ATOM 2083 C C . TRP A 1 273 ? 21.412 -3.864 -30.697 1.00 97.06 273 TRP A C 1
ATOM 2085 O O . TRP A 1 273 ? 20.982 -4.534 -31.635 1.00 97.06 273 TRP A O 1
ATOM 2095 N N . GLU A 1 274 ? 22.560 -3.194 -30.775 1.00 95.94 274 GLU A N 1
ATOM 2096 C CA . GLU A 1 274 ? 23.395 -3.170 -31.978 1.00 95.94 274 GLU A CA 1
ATOM 2097 C C . GLU A 1 274 ? 24.005 -4.542 -32.294 1.00 95.94 274 GLU A C 1
ATOM 2099 O O . GLU A 1 274 ? 23.991 -4.967 -33.450 1.00 95.94 274 GLU A O 1
ATOM 2104 N N . GLU A 1 275 ? 24.458 -5.282 -31.278 1.00 95.56 275 GLU A N 1
ATOM 2105 C CA . GLU A 1 275 ? 24.967 -6.654 -31.425 1.00 95.56 275 GLU A CA 1
ATOM 2106 C C . GLU A 1 275 ? 23.910 -7.623 -31.979 1.00 95.56 275 GLU A C 1
ATOM 2108 O O . GLU A 1 275 ? 24.250 -8.540 -32.726 1.00 95.56 275 GLU A O 1
ATOM 2113 N N . SER A 1 276 ? 22.623 -7.388 -31.695 1.00 93.94 276 SER A N 1
ATOM 2114 C CA . SER A 1 276 ? 21.508 -8.148 -32.282 1.00 93.94 276 SER A CA 1
ATOM 2115 C C . SER A 1 276 ? 21.223 -7.810 -33.758 1.00 93.94 276 SER A C 1
ATOM 2117 O O . SER A 1 276 ? 20.303 -8.362 -34.361 1.00 93.94 276 SER A O 1
ATOM 2119 N N . GLY A 1 277 ? 22.015 -6.919 -34.368 1.00 93.25 277 GLY A N 1
ATOM 2120 C CA . GLY A 1 277 ? 21.895 -6.510 -35.770 1.00 93.25 277 GLY A CA 1
ATOM 2121 C C . GLY A 1 277 ? 20.925 -5.349 -36.005 1.00 93.25 277 GLY A C 1
ATOM 2122 O O . GLY A 1 277 ? 20.541 -5.091 -37.149 1.00 93.25 277 GLY A O 1
ATOM 2123 N N . ARG A 1 278 ? 20.509 -4.647 -34.943 1.00 94.38 278 ARG A N 1
ATOM 2124 C CA . ARG A 1 278 ? 19.549 -3.536 -35.002 1.00 94.38 278 ARG A CA 1
ATOM 2125 C C . ARG A 1 278 ? 20.275 -2.197 -34.988 1.00 94.38 278 ARG A C 1
ATOM 2127 O O . ARG A 1 278 ? 21.268 -2.021 -34.300 1.00 94.38 278 ARG A O 1
ATOM 2134 N N . GLY A 1 279 ? 19.765 -1.225 -35.737 1.00 92.00 279 GLY A N 1
ATOM 2135 C CA . GLY A 1 279 ? 20.367 0.108 -35.793 1.00 92.00 279 GLY A CA 1
ATOM 2136 C C . GLY A 1 279 ? 19.873 1.037 -34.684 1.00 92.00 279 GLY A C 1
ATOM 2137 O O . GLY A 1 279 ? 18.697 0.995 -34.304 1.00 92.00 279 GLY A O 1
ATOM 2138 N N . ILE A 1 280 ? 20.756 1.928 -34.239 1.00 93.94 280 ILE A N 1
ATOM 2139 C CA . ILE A 1 280 ? 20.402 3.192 -33.580 1.00 93.94 280 ILE A CA 1
ATOM 2140 C C . ILE A 1 280 ? 20.472 4.343 -34.600 1.00 93.94 280 ILE A C 1
ATOM 2142 O O . ILE A 1 280 ? 21.171 4.240 -35.611 1.00 93.94 280 ILE A O 1
ATOM 2146 N N . ILE A 1 281 ? 19.714 5.417 -34.365 1.00 91.88 281 ILE A N 1
ATOM 2147 C CA . ILE A 1 281 ? 19.621 6.613 -35.225 1.00 91.88 281 ILE A CA 1
ATOM 2148 C C . ILE A 1 281 ? 19.986 7.905 -34.494 1.00 91.88 281 ILE A C 1
ATOM 2150 O O . ILE A 1 281 ? 19.972 7.924 -33.239 1.00 91.88 281 ILE A O 1
#

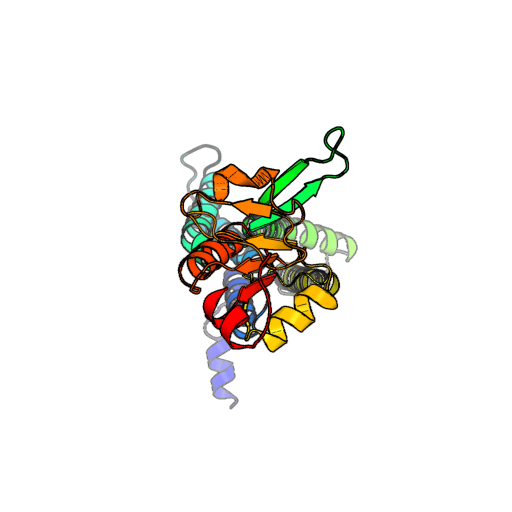Nearest PDB structures (foldseek):
  3tp9-assembly1_B  TM=8.691E-01  e=8.211E-06  Alicyclobacillus acidocaldarius subsp. acidocaldarius DSM 446
  6mxv-assembly1_A  TM=8.680E-01  e=2.473E-05  Francisella tularensis subsp. tularensis SCHU S4
  2hhg-assembly1_A  TM=8.172E-01  e=3.258E-05  Rhodopseudomonas palustris CGA009
  4f67-assembly1_A  TM=7.444E-01  e=2.124E-04  Legionella pneumophila subsp. pneumophila str. Philadelphia 1
  1yt8-assembly1_A  TM=7.868E-01  e=1.545E-03  Pseudomonas aeruginosa

Solvent-accessible surface area (backbone atoms only — not comparable to full-atom values): 15296 Å² total; per-residue (Å²): 118,76,69,64,59,55,56,67,62,68,78,56,85,83,66,95,71,84,93,62,52,73,63,50,30,51,48,26,48,51,49,26,54,50,31,57,76,70,68,50,54,48,44,46,35,24,20,28,49,20,26,20,24,38,42,45,10,57,39,56,32,62,71,57,81,78,81,91,54,88,64,47,49,60,51,43,23,52,50,41,26,48,66,53,45,61,79,48,40,82,82,38,68,40,73,45,78,45,75,38,74,87,49,62,102,79,38,47,72,42,82,40,51,48,14,59,54,28,14,52,49,22,23,48,50,53,66,47,27,66,58,52,40,52,54,52,26,62,78,47,82,64,60,75,59,90,63,46,48,52,55,50,39,53,51,50,51,51,52,50,37,50,50,51,50,49,50,36,62,71,68,73,42,71,85,56,75,33,45,76,44,78,24,51,56,71,56,43,50,51,42,68,73,75,43,92,51,49,29,36,38,35,36,59,78,84,86,67,38,57,85,82,57,72,46,76,43,64,54,52,93,52,51,80,81,45,55,91,78,46,75,87,52,37,78,52,34,36,37,30,25,16,55,64,21,70,59,15,52,58,38,48,55,48,43,32,73,76,54,29,40,39,33,37,32,34,47,43,10,49,54,42,33,43,73,73,75,44,77,66,90

Foldseek 3Di:
DVVVVVVVVVPDPPDDDDDQDPLLLVLLVVVLVVCVVVVFALLLSLLSLLLNQQSVLQVVLVVPPDDPDPCSSVVSSVVSSCVSCVVCCVVSFQWDWDFDCPPDPRTDTDTDRSSVVSSVVSSVLSVCLVVVQVVVCVVVVNDHDVCSSSCSSSVVSVVVSVVVRCVCVVVVDPSALADEAEDELVRLVCCLVPHQAAEEEAEPPDDFADPPHQYYHPCLVPVVVCCVSDDPPLAHEYEYFYQQQPSRVSSQVVSSVVPRRHYYYYHGGVVSNVVVVHDTD

Radius of gyration: 26.77 Å; Cα contacts (8 Å, |Δi|>4): 399; chains: 1; bounding box: 65×58×74 Å

Mean predicted aligned error: 14.93 Å

pLDDT: mean 83.1, std 15.69, range [35.78, 98.0]

Sequence (281 aa):
MKKLIAFLTAVFPVGFVSAHCPLCTIGAGAAAGAAVWLGVGKVVVALFIGAFAMSIGMWFSKLIKKQYVPFQKTAIVAIVFLTTLLPLLPFFKAIGPLYLSFIGDYGKTYAINYSLASSLLGAFVVFISPFASKQISKFRDGKIIPFQGTVLTLSLLVVLGAFMQFTLTGLGSDIAAGSIELLSPDEFEKIIQNESVFLLNVHTPYQGKIKGTDEIIGDWENIEKYMDKLPKNVSVPVAVYCRSGRMSEAVAEELKKMGYQKIYDLEGGMNAWEESGRGII